Protein AF-X1PCE8-F1 (afdb_monomer_lite)

InterPro domains:
  IPR001478 PDZ domain [PS50106] (1-77)
  IPR001478 PDZ domain [SM00228] (10-77)
  IPR001478 PDZ domain [SM00228] (94-165)
  IPR004387 Peptidase M50, putative membrane-associated zinc metallopeptidase [PTHR42837] (2-83)
  IPR036034 PDZ superfamily [G3DSA:2.30.42.10] (18-103)
  IPR036034 PDZ superfamily [G3DSA:2.30.42.10] (108-171)
  IPR036034 PDZ superfamily [SSF50156] (18-96)
  IPR036034 PDZ superfamily [SSF50156] (112-163)
  IPR041489 PDZ domain 6 [PF17820] (20-74)

Organism: NCBI:txid412755

Secondary structure (DSSP, 8-state):
-HHHHHHHHHHS---PPBSB--EE-TTSHHHHTT--TT-EEEEETTB-SS-BHHHHHHHHHHPPTT-EEEEEEE-TTS-EEEEEEE-EE-TT-SSEE--EEPPPPSBPPP--HHHHHHHHHHHS--TTPEEEEETTEE-SSHHHHHHHHHT--SSEEEEEEEEE-TTSPEEEEEEEEE---PPP--S---SGGGPPPBTTB-PPEE-----TTSTTS--SS----TT-EE-EETTEES--HHHHHHHHHTT-

Sequence (252 aa):
SAVIIFMIVFLIGINLRPAVVGGVMPDSPAARADLKAGDEIIEVAGKSVNLDFSDIGIAAALSGRDEKIPLRVRHEDGSEEDLALVAEQLPGEPLKAFGIVPPTSLTIGRLSEEDANDLYSKTGLLAGDRIKSVDGREVQSHWELEEVIQNILVKEVVLSAERVGDSGEVESIESEIRLNLMHATSYYIESEFELSHIYSMIPRLQITVVSDRLASSVDDEISLQPDDVIVAIGDVENPTYSEMRDVTEKSE

Foldseek 3Di:
DVVVVVVVVVVVPDPFQFQFQQQFDPPFQCVVVVHGGRKHWQDKQ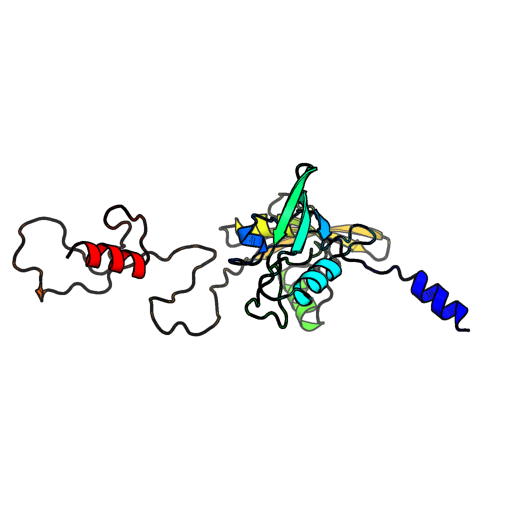RDRPPDGNVVQVVSQQPDDQQAWIWIWIAHPVRDIDIGTTHWDDDPPDPGTHRRGDTFDFQFAADDDPVVQVVCCVQWVDGGGWGWADKQPHGDDGVSSVVVVVLPDPDQKIWIWTWDQDPVRDTDIGITIDGDDQDFDPDDDPVDPLSGGDSSPDDDFDFAQDDDPPPVPPDDDDDDDDGGDTDQDDDPRGRDRPVRVVVSVVVVD

Radius of gyration: 25.5 Å; chains: 1; bounding box: 57×79×46 Å

pLDDT: mean 82.54, std 16.25, range [39.62, 98.25]

Structure (mmCIF, N/CA/C/O backbone):
data_AF-X1PCE8-F1
#
_entry.id   AF-X1PCE8-F1
#
loop_
_atom_site.group_PDB
_atom_site.id
_atom_site.type_symbol
_atom_site.label_atom_id
_atom_site.label_alt_id
_atom_site.label_comp_id
_atom_site.label_asym_id
_atom_site.label_entity_id
_atom_site.label_seq_id
_atom_site.pdbx_PDB_ins_code
_atom_site.Cartn_x
_atom_site.Cartn_y
_atom_site.Cartn_z
_atom_site.occupancy
_atom_site.B_iso_or_equiv
_atom_site.auth_seq_id
_atom_site.auth_comp_id
_atom_site.auth_asym_id
_atom_site.auth_atom_id
_atom_site.pdbx_PDB_model_num
ATOM 1 N N . SER A 1 1 ? 28.296 25.005 18.791 1.00 66.88 1 SER A N 1
ATOM 2 C CA . SER A 1 1 ? 27.214 25.982 19.031 1.00 66.88 1 SER A CA 1
ATOM 3 C C . SER A 1 1 ? 25.885 25.255 18.906 1.00 66.88 1 SER A C 1
ATOM 5 O O . SER A 1 1 ? 25.622 24.717 17.838 1.00 66.88 1 SER A O 1
ATOM 7 N N . ALA A 1 2 ? 25.084 25.179 19.975 1.00 67.31 2 ALA A N 1
ATOM 8 C CA . ALA A 1 2 ? 23.791 24.479 19.962 1.00 67.31 2 ALA A CA 1
ATOM 9 C C . ALA A 1 2 ? 22.804 25.075 18.936 1.00 67.31 2 ALA A C 1
ATOM 11 O O . ALA A 1 2 ? 22.002 24.351 18.365 1.00 67.31 2 ALA A O 1
ATOM 12 N N . VAL A 1 3 ? 22.943 26.369 18.625 1.00 70.69 3 VAL A N 1
ATOM 13 C CA . VAL A 1 3 ? 22.137 27.082 17.619 1.00 70.69 3 VAL A CA 1
ATOM 14 C C . VAL A 1 3 ? 22.397 26.572 16.197 1.00 70.69 3 VAL A C 1
ATOM 16 O O . VAL A 1 3 ? 21.465 26.446 15.414 1.00 70.69 3 VAL A O 1
ATOM 19 N N . ILE A 1 4 ? 23.646 26.219 15.868 1.00 74.25 4 ILE A N 1
ATOM 20 C CA . ILE A 1 4 ? 24.002 25.695 14.537 1.00 74.25 4 ILE A CA 1
ATOM 21 C C . ILE A 1 4 ? 23.455 24.273 14.360 1.00 74.25 4 ILE A C 1
ATOM 23 O O . ILE A 1 4 ? 22.903 23.960 13.313 1.00 74.25 4 ILE A O 1
ATOM 27 N N . ILE A 1 5 ? 23.547 23.435 15.400 1.00 74.00 5 ILE A N 1
ATOM 28 C CA . ILE A 1 5 ? 22.963 22.083 15.391 1.00 74.00 5 ILE A CA 1
ATOM 29 C C . ILE A 1 5 ? 21.436 22.171 15.264 1.00 74.00 5 ILE A C 1
ATOM 31 O O . ILE A 1 5 ? 20.854 21.477 14.441 1.00 74.00 5 ILE A O 1
ATOM 35 N N . PHE A 1 6 ? 20.795 23.076 16.009 1.00 72.62 6 PHE A N 1
ATOM 36 C CA . PHE A 1 6 ? 19.352 23.308 15.936 1.00 72.62 6 PHE A CA 1
ATOM 37 C C . PHE A 1 6 ? 18.898 23.796 14.549 1.00 72.62 6 PHE A C 1
ATOM 39 O O . PHE A 1 6 ? 17.916 23.287 14.019 1.00 72.62 6 PHE A O 1
ATOM 46 N N . MET A 1 7 ? 19.637 24.717 13.918 1.00 72.50 7 MET A N 1
ATOM 47 C CA . MET A 1 7 ? 19.350 25.167 12.548 1.00 72.50 7 MET A CA 1
ATOM 48 C C . MET A 1 7 ? 19.508 24.054 11.508 1.00 72.50 7 MET A C 1
ATOM 50 O O . MET A 1 7 ? 18.691 23.969 10.600 1.00 72.50 7 MET A O 1
ATOM 54 N N . ILE A 1 8 ? 20.528 23.198 11.634 1.00 65.81 8 ILE A N 1
ATOM 55 C CA . ILE A 1 8 ? 20.734 22.065 10.718 1.00 65.81 8 ILE A CA 1
ATOM 56 C C . ILE A 1 8 ? 19.599 21.046 10.866 1.00 65.81 8 ILE A C 1
ATOM 58 O O . ILE A 1 8 ? 19.065 20.592 9.862 1.00 65.81 8 ILE A O 1
ATOM 62 N N . VAL A 1 9 ? 19.180 20.739 12.097 1.00 61.56 9 VAL A N 1
ATOM 63 C CA . VAL A 1 9 ? 18.058 19.824 12.357 1.00 61.56 9 VAL A CA 1
ATOM 64 C C . VAL A 1 9 ? 16.739 20.374 11.807 1.00 61.56 9 VAL A C 1
ATOM 66 O O . VAL A 1 9 ? 15.975 19.608 11.245 1.00 61.56 9 VAL A O 1
ATOM 69 N N . PHE A 1 10 ? 16.487 21.684 11.893 1.00 59.56 10 PHE A N 1
ATOM 70 C CA . PHE A 1 10 ? 15.293 22.297 11.288 1.00 59.56 10 PHE A CA 1
ATOM 71 C C . PHE A 1 10 ? 15.362 22.420 9.757 1.00 59.56 10 PHE A C 1
ATOM 73 O O . PHE A 1 10 ? 14.318 22.464 9.111 1.00 59.56 10 PHE A O 1
ATOM 80 N N . LEU A 1 11 ? 16.563 22.469 9.165 1.00 55.12 11 LEU A N 1
ATOM 81 C CA . LEU A 1 11 ? 16.740 22.392 7.708 1.00 55.12 11 LEU A CA 1
ATOM 82 C C . LEU A 1 11 ? 16.473 20.981 7.170 1.00 55.12 11 LEU A C 1
ATOM 84 O O . LEU A 1 11 ? 16.031 20.826 6.033 1.00 55.12 11 LEU A O 1
ATOM 88 N N . ILE A 1 12 ? 16.742 19.959 7.984 1.00 59.84 12 ILE A N 1
ATOM 89 C CA . ILE A 1 12 ? 16.361 18.573 7.722 1.00 59.84 12 ILE A CA 1
ATOM 90 C C . ILE A 1 12 ? 14.876 18.467 8.077 1.00 59.84 12 ILE A C 1
ATOM 92 O O . ILE A 1 12 ? 14.517 18.072 9.182 1.00 59.84 12 ILE A O 1
ATOM 96 N N . GLY A 1 13 ? 14.008 18.916 7.168 1.00 50.16 13 GLY A N 1
ATOM 97 C CA . GLY A 1 13 ? 12.560 18.857 7.360 1.00 50.16 13 GLY A CA 1
ATOM 98 C C . GLY A 1 13 ? 12.124 17.495 7.908 1.00 50.16 13 GLY A C 1
ATOM 99 O O . GLY A 1 13 ? 12.611 16.449 7.474 1.00 50.16 13 GLY A O 1
ATOM 100 N N . ILE A 1 14 ? 11.226 17.505 8.892 1.00 53.78 14 ILE A N 1
ATOM 101 C CA . ILE A 1 14 ? 10.621 16.279 9.409 1.00 53.78 14 ILE A CA 1
ATOM 102 C C . ILE A 1 14 ? 9.835 15.616 8.276 1.00 53.78 14 ILE A C 1
ATOM 104 O O . ILE A 1 14 ? 8.900 16.196 7.729 1.00 53.78 14 ILE A O 1
ATOM 108 N N . ASN A 1 15 ? 10.255 14.410 7.892 1.00 55.19 15 ASN A N 1
ATOM 109 C CA . ASN A 1 15 ? 9.551 13.595 6.911 1.00 55.19 15 ASN A CA 1
ATOM 110 C C . ASN A 1 15 ? 8.312 13.006 7.598 1.00 55.19 15 ASN A C 1
ATOM 112 O O . ASN A 1 15 ? 8.362 11.929 8.192 1.00 55.19 15 ASN A O 1
ATOM 116 N N . LEU A 1 16 ? 7.233 13.785 7.620 1.00 65.56 16 LEU A N 1
ATOM 117 C CA . LEU A 1 16 ? 5.945 13.339 8.127 1.00 65.56 16 LEU A CA 1
ATOM 118 C C . LEU A 1 16 ? 5.284 12.516 7.029 1.00 65.56 16 LEU A C 1
ATOM 120 O O . LEU A 1 16 ? 5.015 13.025 5.940 1.00 65.56 16 LEU A O 1
ATOM 124 N N . ARG A 1 17 ? 5.050 11.231 7.308 1.00 79.94 17 ARG A N 1
ATOM 125 C CA . ARG A 1 17 ? 4.248 10.399 6.413 1.00 79.94 17 ARG A CA 1
ATOM 126 C C . ARG A 1 17 ? 2.825 10.953 6.418 1.00 79.94 17 ARG A C 1
ATOM 128 O O . ARG A 1 17 ? 2.269 11.103 7.509 1.00 79.94 17 ARG A O 1
ATOM 135 N N . PRO A 1 18 ? 2.247 11.267 5.249 1.00 84.88 18 PRO A N 1
ATOM 136 C CA . PRO A 1 18 ? 0.889 11.778 5.200 1.00 84.88 18 PRO A CA 1
ATOM 137 C C . PRO A 1 18 ? -0.058 10.742 5.808 1.00 84.88 18 PRO A C 1
ATOM 139 O O . PRO A 1 18 ? 0.196 9.538 5.716 1.00 84.88 18 PRO A O 1
ATOM 142 N N . ALA A 1 19 ? -1.130 11.207 6.443 1.00 93.38 19 ALA A N 1
ATOM 143 C CA . ALA A 1 19 ? -2.162 10.358 7.031 1.00 93.38 19 ALA A CA 1
ATOM 144 C C . ALA A 1 19 ? -3.067 9.751 5.941 1.00 93.38 19 ALA A C 1
ATOM 146 O O . ALA A 1 19 ? -4.280 9.875 5.984 1.00 93.38 19 ALA A O 1
ATOM 147 N N . VAL A 1 20 ? -2.461 9.122 4.937 1.00 94.31 20 VAL A N 1
ATOM 148 C CA . VAL A 1 20 ? -3.136 8.462 3.817 1.00 94.31 20 VAL A CA 1
ATOM 149 C C . VAL A 1 20 ? -3.070 6.957 4.033 1.00 94.31 20 VAL A C 1
ATOM 151 O O . VAL A 1 20 ? -2.054 6.433 4.491 1.00 94.31 20 VAL A O 1
ATOM 154 N N . VAL A 1 21 ? -4.146 6.254 3.713 1.00 94.81 21 VAL A N 1
ATOM 155 C CA . VAL A 1 21 ? -4.206 4.796 3.728 1.00 94.81 21 VAL A CA 1
ATOM 156 C C . VAL A 1 21 ? -3.373 4.274 2.557 1.00 94.81 21 VAL A C 1
ATOM 158 O O . VAL A 1 21 ? -3.720 4.466 1.397 1.00 94.81 21 VAL A O 1
ATOM 161 N N . GLY A 1 22 ? -2.248 3.623 2.850 1.00 90.19 22 GLY A N 1
ATOM 162 C CA . GLY A 1 22 ? -1.423 2.956 1.837 1.00 90.19 22 GLY A CA 1
ATOM 163 C C . GLY A 1 22 ? -1.929 1.567 1.462 1.00 90.19 22 GLY A C 1
ATOM 164 O O . GLY A 1 22 ? -1.661 1.087 0.369 1.00 90.19 22 GLY A O 1
ATOM 165 N N . GLY A 1 23 ? -2.659 0.935 2.377 1.00 90.25 23 GLY A N 1
ATOM 166 C CA . GLY A 1 23 ? -3.255 -0.383 2.221 1.00 90.25 23 GLY A CA 1
ATOM 167 C C . GLY A 1 23 ? -4.075 -0.746 3.453 1.00 90.25 23 GLY A C 1
ATOM 168 O O . GLY A 1 23 ? -3.982 -0.085 4.494 1.00 90.25 23 GLY A O 1
ATOM 169 N N . VAL A 1 24 ? -4.876 -1.801 3.342 1.00 90.75 24 VAL A N 1
ATOM 170 C CA . VAL A 1 24 ? -5.754 -2.269 4.418 1.00 90.75 24 VAL A CA 1
ATOM 171 C C . VAL A 1 24 ? -5.549 -3.762 4.629 1.00 90.75 24 VAL A C 1
ATOM 173 O O . VAL A 1 24 ? -5.633 -4.553 3.694 1.00 90.75 24 VAL A O 1
ATOM 176 N N . MET A 1 25 ? -5.257 -4.151 5.871 1.00 85.62 25 MET A N 1
ATOM 177 C CA . MET A 1 25 ? -5.089 -5.554 6.238 1.00 85.62 25 MET A CA 1
ATOM 178 C C . MET A 1 25 ? -6.433 -6.295 6.134 1.00 85.62 25 MET A C 1
ATOM 180 O O . MET A 1 25 ? -7.435 -5.778 6.642 1.00 85.62 25 MET A O 1
ATOM 184 N N . PRO A 1 26 ? -6.473 -7.506 5.548 1.00 82.19 26 PRO A N 1
ATOM 185 C CA . PRO A 1 26 ? -7.668 -8.347 5.556 1.00 82.19 26 PRO A CA 1
ATOM 186 C C . PRO A 1 26 ? -8.185 -8.599 6.978 1.00 82.19 26 PRO A C 1
ATOM 188 O O . PRO A 1 26 ? -7.403 -8.638 7.929 1.00 82.19 26 PRO A O 1
ATOM 191 N N . ASP A 1 27 ? -9.504 -8.740 7.124 1.00 84.56 27 ASP A N 1
ATOM 192 C CA . ASP A 1 27 ? -10.196 -9.002 8.398 1.00 84.56 27 ASP A CA 1
ATOM 193 C C . ASP A 1 27 ? -9.889 -8.014 9.541 1.00 84.56 27 ASP A C 1
ATOM 195 O O . ASP A 1 27 ? -10.129 -8.292 10.720 1.00 84.56 27 ASP A O 1
ATOM 199 N N . SER A 1 28 ? -9.408 -6.815 9.212 1.00 91.88 28 SER A N 1
ATOM 200 C CA . SER A 1 28 ? -9.101 -5.765 10.183 1.00 91.88 28 SER A CA 1
ATOM 201 C C . SER A 1 28 ? -10.286 -4.824 10.457 1.00 91.88 28 SER A C 1
ATOM 203 O O . SER A 1 28 ? -11.257 -4.796 9.690 1.00 91.88 28 SER A O 1
ATOM 205 N N . PRO A 1 29 ? -10.226 -4.003 11.527 1.00 97.31 29 PRO A N 1
ATOM 206 C CA . PRO A 1 29 ? -11.207 -2.943 11.761 1.00 97.31 29 PRO A CA 1
ATOM 207 C C . PRO A 1 29 ? -11.387 -1.993 10.571 1.00 97.31 29 PRO A C 1
ATOM 209 O O . PRO A 1 29 ? -12.517 -1.628 10.260 1.00 97.31 29 PRO A O 1
ATOM 212 N N . ALA A 1 30 ? -10.298 -1.624 9.892 1.00 96.69 30 ALA A N 1
ATOM 213 C CA . ALA A 1 30 ? -10.331 -0.781 8.701 1.00 96.69 30 ALA A CA 1
ATOM 214 C C . ALA A 1 30 ? -11.021 -1.473 7.518 1.00 96.69 30 ALA A C 1
ATOM 216 O O . ALA A 1 30 ? -11.851 -0.849 6.863 1.00 96.69 30 ALA A O 1
ATOM 217 N N . ALA A 1 31 ? -10.763 -2.769 7.300 1.00 91.75 31 ALA A N 1
ATOM 218 C CA . ALA A 1 31 ? -11.434 -3.544 6.253 1.00 91.75 31 ALA A CA 1
ATOM 219 C C . ALA A 1 31 ? -12.950 -3.626 6.484 1.00 91.75 31 ALA A C 1
ATOM 221 O O . ALA A 1 31 ? -13.739 -3.435 5.564 1.00 91.75 31 ALA A O 1
ATOM 222 N N . ARG A 1 32 ? -13.379 -3.855 7.734 1.00 94.62 32 ARG A N 1
ATOM 223 C CA . ARG A 1 32 ? -14.809 -3.879 8.095 1.00 94.62 32 ARG A CA 1
ATOM 224 C C . ARG A 1 32 ? -15.501 -2.525 7.946 1.00 94.62 32 ARG A C 1
ATOM 226 O O . ARG A 1 32 ? -16.726 -2.491 7.866 1.00 94.62 32 ARG A O 1
ATOM 233 N N . ALA A 1 33 ? -14.735 -1.440 7.947 1.00 95.38 33 ALA A N 1
ATOM 234 C CA . ALA A 1 33 ? -15.220 -0.085 7.727 1.00 95.38 33 ALA A CA 1
ATOM 235 C C . ALA A 1 33 ? -15.126 0.362 6.257 1.00 95.38 33 ALA A C 1
ATOM 237 O O . ALA A 1 33 ? -15.332 1.537 5.990 1.00 95.38 33 ALA A O 1
ATOM 238 N N . ASP A 1 34 ? -14.813 -0.554 5.332 1.00 94.81 34 ASP A N 1
ATOM 239 C CA . ASP A 1 34 ? -14.646 -0.297 3.891 1.00 94.81 34 ASP A CA 1
ATOM 240 C C . ASP A 1 34 ? -13.623 0.805 3.554 1.00 94.81 34 ASP A C 1
ATOM 242 O O . ASP A 1 34 ? -13.710 1.441 2.503 1.00 94.81 34 ASP A O 1
ATOM 246 N N . LEU A 1 35 ? -12.623 1.008 4.424 1.00 95.25 35 LEU A N 1
ATOM 247 C CA . LEU A 1 35 ? -11.486 1.869 4.101 1.00 95.25 35 LEU A CA 1
ATOM 248 C C . LEU A 1 35 ? -10.695 1.278 2.939 1.00 95.25 35 LEU A C 1
ATOM 250 O O . LEU A 1 35 ? -10.481 0.063 2.862 1.00 95.25 35 LEU A O 1
ATOM 254 N N . LYS A 1 36 ? -10.216 2.151 2.058 1.00 93.12 36 LYS A N 1
ATOM 255 C CA . LYS A 1 36 ? -9.475 1.784 0.850 1.00 93.12 36 LYS A CA 1
ATOM 256 C C . LYS A 1 36 ? -8.158 2.529 0.787 1.00 93.12 36 LYS A C 1
ATOM 258 O O . LYS A 1 36 ? -7.978 3.589 1.382 1.00 93.12 36 LYS A O 1
ATOM 263 N N . ALA A 1 37 ? -7.203 1.943 0.073 1.00 91.88 37 ALA A N 1
ATOM 264 C CA . ALA A 1 37 ? -5.975 2.654 -0.228 1.00 91.88 37 ALA A CA 1
ATOM 265 C C . ALA A 1 37 ? -6.292 3.931 -1.025 1.00 91.88 37 ALA A C 1
ATOM 267 O O . ALA A 1 37 ? -7.196 3.924 -1.855 1.00 91.88 37 ALA A O 1
ATOM 268 N N . GLY A 1 38 ? -5.580 5.015 -0.723 1.00 91.56 38 GLY A N 1
ATOM 269 C CA . GLY A 1 38 ? -5.861 6.351 -1.253 1.00 91.56 38 GLY A CA 1
ATOM 270 C C . GLY A 1 38 ? -6.725 7.226 -0.344 1.00 91.56 38 GLY A C 1
ATOM 271 O O . GLY A 1 38 ? -6.626 8.450 -0.430 1.00 91.56 38 GLY A O 1
ATOM 272 N N . ASP A 1 39 ? -7.483 6.641 0.589 1.00 95.50 39 ASP A N 1
ATOM 273 C CA . ASP A 1 39 ? -8.257 7.406 1.570 1.00 95.50 39 ASP A CA 1
ATOM 274 C C . ASP A 1 39 ? -7.339 8.271 2.453 1.00 95.50 39 ASP A C 1
ATOM 276 O O . ASP A 1 39 ? -6.350 7.799 3.019 1.00 95.50 39 ASP A O 1
ATOM 280 N N . GLU A 1 40 ? -7.672 9.548 2.619 1.00 96.06 40 GLU A N 1
ATOM 281 C CA . GLU A 1 40 ? -6.958 10.483 3.486 1.00 96.06 40 GLU A CA 1
ATOM 282 C C . GLU A 1 40 ? -7.677 10.601 4.833 1.00 96.06 40 GLU A C 1
ATOM 284 O O . GLU A 1 40 ? -8.807 11.071 4.926 1.00 96.06 40 GLU A O 1
ATOM 289 N N . ILE A 1 41 ? -7.011 10.221 5.917 1.00 97.50 41 ILE A N 1
ATOM 290 C CA . ILE A 1 41 ? -7.507 10.431 7.276 1.00 97.50 41 ILE A CA 1
ATOM 291 C C . ILE A 1 41 ? -7.200 11.875 7.650 1.00 97.50 41 ILE A C 1
ATOM 293 O O . ILE A 1 41 ? -6.048 12.250 7.855 1.00 97.50 41 ILE A O 1
ATOM 297 N N . ILE A 1 42 ? -8.249 12.686 7.741 1.00 97.06 42 ILE A N 1
ATOM 298 C CA . ILE A 1 42 ? -8.165 14.123 8.026 1.00 97.06 42 ILE A CA 1
ATOM 299 C C . ILE A 1 42 ? -8.431 14.447 9.503 1.00 97.06 42 ILE A C 1
ATOM 301 O O . ILE A 1 42 ? -8.136 15.552 9.962 1.00 97.06 42 ILE A O 1
ATOM 305 N N . GLU A 1 43 ? -8.951 13.486 10.270 1.00 97.69 43 GLU A N 1
ATOM 306 C CA . GLU A 1 43 ? -9.088 13.569 11.725 1.00 97.69 43 GLU A CA 1
ATOM 307 C C . GLU A 1 43 ? -8.999 12.173 12.365 1.00 97.69 43 GLU A C 1
ATOM 309 O O . GLU A 1 43 ? -9.599 11.226 11.861 1.00 97.69 43 GLU A O 1
ATOM 314 N N . VAL A 1 44 ? -8.306 12.041 13.502 1.00 97.69 44 VAL A N 1
ATOM 315 C CA . VAL A 1 44 ? -8.330 10.830 14.347 1.00 97.69 44 VAL A CA 1
ATOM 316 C C . VAL A 1 44 ? -8.357 11.208 15.824 1.00 97.69 44 VAL A C 1
ATOM 318 O O . VAL A 1 44 ? -7.557 12.028 16.275 1.00 97.69 44 VAL A O 1
ATOM 321 N N . ALA A 1 45 ? -9.281 10.630 16.595 1.00 95.12 45 ALA A N 1
ATOM 322 C CA . ALA A 1 45 ? -9.419 10.885 18.035 1.00 95.12 45 ALA A CA 1
ATOM 323 C C . ALA A 1 45 ? -9.474 12.392 18.399 1.00 95.12 45 ALA A C 1
ATOM 325 O O . ALA A 1 45 ? -8.928 12.819 19.417 1.00 95.12 45 ALA A O 1
ATOM 326 N N . GLY A 1 46 ? -10.103 13.215 17.548 1.00 93.50 46 GLY A N 1
ATOM 327 C CA . GLY A 1 46 ? -10.193 14.671 17.722 1.00 93.50 46 GLY A CA 1
ATOM 328 C C . GLY A 1 46 ? -8.945 15.463 17.305 1.00 93.50 46 GLY A C 1
ATOM 329 O O . GLY A 1 46 ? -8.924 16.688 17.445 1.00 93.50 46 GLY A O 1
ATOM 330 N N . LYS A 1 47 ? -7.894 14.804 16.800 1.00 95.06 47 LYS A N 1
ATOM 331 C CA . LYS A 1 47 ? -6.709 15.451 16.223 1.00 95.06 47 LYS A CA 1
ATOM 332 C C . LYS A 1 47 ? -6.877 15.597 14.709 1.00 95.06 47 LYS A C 1
ATOM 334 O O . LYS A 1 47 ? -6.911 14.599 14.001 1.00 95.06 47 LYS A O 1
ATOM 339 N N . SER A 1 48 ? -6.903 16.837 14.222 1.00 93.50 48 SER A N 1
ATOM 340 C CA . SER A 1 48 ? -6.950 17.183 12.786 1.00 93.50 48 SER A CA 1
ATOM 341 C C . SER A 1 48 ? -5.802 18.091 12.324 1.00 93.50 48 SER A C 1
ATOM 343 O O . SER A 1 48 ? -5.572 18.269 11.133 1.00 93.50 48 SER A O 1
ATOM 345 N N . VAL A 1 49 ? -5.050 18.683 13.258 1.00 89.81 49 VAL A N 1
ATOM 346 C CA . VAL A 1 49 ? -3.952 19.614 12.953 1.00 89.81 49 VAL A CA 1
ATOM 347 C C . VAL A 1 49 ? -2.609 18.913 13.110 1.00 89.81 49 VAL A C 1
ATOM 349 O O . VAL A 1 49 ? -2.357 18.296 14.147 1.00 89.81 49 VAL A O 1
ATOM 352 N N . ASN A 1 50 ? -1.728 19.071 12.113 1.00 87.62 50 ASN A N 1
ATOM 353 C CA . ASN A 1 50 ? -0.439 18.369 12.031 1.00 87.62 50 ASN A CA 1
ATOM 354 C C . ASN A 1 50 ? -0.619 16.859 12.231 1.00 87.62 50 ASN A C 1
ATOM 356 O O . ASN A 1 50 ? 0.075 16.243 13.043 1.00 87.62 50 ASN A O 1
ATOM 360 N N . LEU A 1 51 ? -1.639 16.323 11.566 1.00 90.81 51 LEU A N 1
ATOM 361 C CA . LEU A 1 51 ? -1.955 14.912 11.568 1.00 90.81 51 LEU A CA 1
ATOM 362 C C . LEU A 1 51 ? -1.012 14.199 10.600 1.00 90.81 51 LEU A C 1
ATOM 364 O O . LEU A 1 51 ? -0.922 14.565 9.428 1.00 90.81 51 LEU A O 1
ATOM 368 N N . ASP A 1 52 ? -0.297 13.205 11.104 1.00 92.62 52 ASP A N 1
ATOM 369 C CA . ASP A 1 52 ? 0.561 12.332 10.314 1.00 92.62 52 ASP A CA 1
ATOM 370 C C . ASP A 1 52 ? 0.186 10.866 10.545 1.00 92.62 52 ASP A C 1
ATOM 372 O O . ASP A 1 52 ? -0.595 10.530 11.439 1.00 92.62 52 ASP A O 1
ATOM 376 N N . PHE A 1 53 ? 0.731 9.969 9.727 1.00 93.56 53 PHE A N 1
ATOM 377 C CA . PHE A 1 53 ? 0.374 8.554 9.794 1.00 93.56 53 PHE A CA 1
ATOM 378 C C . PHE A 1 53 ? 0.588 7.929 11.187 1.00 93.56 53 PHE A C 1
ATOM 380 O O . PHE A 1 53 ? -0.144 7.031 11.604 1.00 93.56 53 PHE A O 1
ATOM 387 N N . SER A 1 54 ? 1.587 8.397 11.936 1.00 93.19 54 SER A N 1
ATOM 388 C CA . SER A 1 54 ? 1.931 7.855 13.255 1.00 93.19 54 SER A CA 1
ATOM 389 C C . SER A 1 54 ? 0.816 8.090 14.271 1.00 93.19 54 SER A C 1
ATOM 391 O O . SER A 1 54 ? 0.626 7.266 15.164 1.00 93.19 54 SER A O 1
ATOM 393 N N . ASP A 1 55 ? 0.056 9.176 14.126 1.00 95.44 55 ASP A N 1
ATOM 394 C CA . ASP A 1 55 ? -1.067 9.489 15.011 1.00 95.44 55 ASP A CA 1
ATOM 395 C C . ASP A 1 55 ? -2.169 8.435 14.946 1.00 95.44 55 ASP A C 1
ATOM 397 O O . ASP A 1 55 ? -2.774 8.122 15.969 1.00 95.44 55 ASP A O 1
ATOM 401 N N . ILE A 1 56 ? -2.389 7.843 13.769 1.00 96.56 56 ILE A N 1
ATOM 402 C CA . ILE A 1 56 ? -3.366 6.767 13.567 1.00 96.56 56 ILE A CA 1
ATOM 403 C C . ILE A 1 56 ? -2.967 5.551 14.411 1.00 96.56 56 ILE A C 1
ATOM 405 O O . ILE A 1 56 ? -3.778 5.010 15.165 1.00 96.56 56 ILE A O 1
ATOM 409 N N . GLY A 1 57 ? -1.692 5.154 14.329 1.00 94.50 57 GLY A N 1
ATOM 410 C CA . GLY A 1 57 ? -1.146 4.042 15.106 1.00 94.50 57 GLY A CA 1
ATOM 411 C C . GLY A 1 57 ? -1.149 4.314 16.612 1.00 94.50 57 GLY A C 1
ATOM 412 O O . GLY A 1 57 ? -1.503 3.437 17.397 1.00 94.50 57 GLY A O 1
ATOM 413 N N . ILE A 1 58 ? -0.820 5.541 17.031 1.00 95.25 58 ILE A N 1
ATOM 414 C CA . ILE A 1 58 ? -0.856 5.951 18.443 1.00 95.25 58 ILE A CA 1
ATOM 415 C C . ILE A 1 58 ? -2.291 5.925 18.982 1.00 95.25 58 ILE A C 1
ATOM 417 O O . ILE A 1 58 ? -2.519 5.395 20.070 1.00 95.25 58 ILE A O 1
ATOM 421 N N . ALA A 1 59 ? -3.260 6.456 18.231 1.00 96.88 59 ALA A N 1
ATOM 422 C CA . ALA A 1 59 ? -4.668 6.447 18.619 1.00 96.88 59 ALA A CA 1
ATOM 423 C C . ALA A 1 59 ? -5.199 5.016 18.790 1.00 96.88 59 ALA A C 1
ATOM 425 O O . ALA A 1 59 ? -5.886 4.726 19.769 1.00 96.88 59 ALA A O 1
ATOM 426 N N . ALA A 1 60 ? -4.822 4.103 17.890 1.00 96.81 60 ALA A N 1
ATOM 427 C CA . ALA A 1 60 ? -5.167 2.690 18.008 1.00 96.81 60 ALA A CA 1
ATOM 428 C C . ALA A 1 60 ? -4.529 2.044 19.250 1.00 96.81 60 ALA A C 1
ATOM 430 O O . ALA A 1 60 ? -5.220 1.414 20.054 1.00 96.81 60 ALA A O 1
ATOM 431 N N . ALA A 1 61 ? -3.223 2.239 19.444 1.00 96.19 61 ALA A N 1
ATOM 432 C CA . ALA A 1 61 ? -2.460 1.610 20.519 1.00 96.19 61 ALA A CA 1
ATOM 433 C C . ALA A 1 61 ? -2.885 2.072 21.923 1.00 96.19 61 ALA A C 1
ATOM 435 O O . ALA A 1 61 ? -2.856 1.279 22.865 1.00 96.19 61 ALA A O 1
ATOM 436 N N . LEU A 1 62 ? -3.272 3.343 22.068 1.00 96.12 62 LEU A N 1
ATOM 437 C CA . LEU A 1 62 ? -3.700 3.928 23.343 1.00 96.12 62 LEU A CA 1
ATOM 438 C C . LEU A 1 62 ? -5.190 3.715 23.649 1.00 96.12 62 LEU A C 1
ATOM 440 O O . LEU A 1 62 ? -5.631 4.068 24.743 1.00 96.12 62 LEU A O 1
ATOM 444 N N . SER A 1 63 ? -5.950 3.130 22.722 1.00 96.56 63 SER A N 1
ATOM 445 C CA . SER A 1 63 ? -7.382 2.898 22.900 1.00 96.56 63 SER A CA 1
ATOM 446 C C . SER A 1 63 ? -7.696 1.882 24.008 1.00 96.56 63 SER A C 1
ATOM 448 O O . SER A 1 63 ? -7.057 0.828 24.181 1.00 96.56 63 SER A O 1
ATOM 450 N N . GLY A 1 64 ? -8.756 2.183 24.750 1.00 94.69 64 GLY A N 1
ATOM 451 C CA . GLY A 1 64 ? -9.386 1.306 25.717 1.00 94.69 64 GLY A CA 1
ATOM 452 C C . GLY A 1 64 ? -9.914 0.015 25.092 1.00 94.69 64 GLY A C 1
ATOM 453 O O . GLY A 1 64 ? -9.888 -0.219 23.883 1.00 94.69 64 GLY A O 1
ATOM 454 N N . ARG A 1 65 ? -10.364 -0.905 25.945 1.00 91.94 65 ARG A N 1
ATOM 455 C CA . ARG A 1 65 ? -11.042 -2.115 25.471 1.00 91.94 65 ARG A CA 1
ATOM 456 C C . ARG A 1 65 ? -12.382 -1.716 24.851 1.00 91.94 65 ARG A C 1
ATOM 458 O O . ARG A 1 65 ? -13.153 -1.025 25.509 1.00 91.94 65 ARG A O 1
ATOM 465 N N . ASP A 1 66 ? -12.625 -2.160 23.621 1.00 93.81 66 ASP A N 1
ATOM 466 C CA . ASP A 1 66 ? -13.855 -1.896 22.865 1.00 93.81 66 ASP A CA 1
ATOM 467 C C . ASP A 1 66 ? -14.153 -0.393 22.661 1.00 93.81 66 ASP A C 1
ATOM 469 O O . ASP A 1 66 ? -15.285 -0.001 22.372 1.00 93.81 66 ASP A O 1
ATOM 473 N N . GLU A 1 67 ? -13.137 0.467 22.820 1.00 97.38 67 GLU A N 1
ATOM 474 C CA . GLU A 1 67 ? -13.274 1.907 22.624 1.00 97.38 67 GLU A CA 1
ATOM 475 C C . GLU A 1 67 ? -13.398 2.218 21.132 1.00 97.38 67 GLU A C 1
ATOM 477 O O . GLU A 1 67 ? -12.559 1.820 20.324 1.00 97.38 67 GLU A O 1
ATOM 482 N N . LYS A 1 68 ? -14.457 2.952 20.781 1.00 97.38 68 LYS A N 1
ATOM 483 C CA . LYS A 1 68 ? -14.675 3.467 19.432 1.00 97.38 68 LYS A CA 1
ATOM 484 C C . LYS A 1 68 ? -13.898 4.763 19.254 1.00 97.38 68 LYS A C 1
ATOM 486 O O . LYS A 1 68 ? -14.264 5.785 19.832 1.00 97.38 68 LYS A O 1
ATOM 491 N N . ILE A 1 69 ? -12.864 4.719 18.430 1.00 98.19 69 ILE A N 1
ATOM 492 C CA . ILE A 1 69 ? -12.058 5.876 18.072 1.00 98.19 69 ILE A CA 1
ATOM 493 C C . ILE A 1 69 ? -12.686 6.546 16.845 1.00 98.19 69 ILE A C 1
ATOM 495 O O . ILE A 1 69 ? -12.814 5.886 15.812 1.00 98.19 69 ILE A O 1
ATOM 499 N N . PRO A 1 70 ? -13.108 7.821 16.940 1.00 97.88 70 PRO A N 1
ATOM 500 C CA . PRO A 1 70 ? -13.664 8.542 15.804 1.00 97.88 70 PRO A CA 1
ATOM 501 C C . PRO A 1 70 ? -12.559 8.908 14.810 1.00 97.88 70 PRO A C 1
ATOM 503 O O . PRO A 1 70 ? -11.485 9.374 15.209 1.00 97.88 70 PRO A O 1
ATOM 506 N N . LEU A 1 71 ? -12.840 8.705 13.528 1.00 98.06 71 LEU A N 1
ATOM 507 C CA . LEU A 1 71 ? -12.028 9.132 12.396 1.00 98.06 71 LEU A CA 1
ATOM 508 C C . LEU A 1 71 ? -12.900 9.967 11.455 1.00 98.06 71 LEU A C 1
ATOM 510 O O . LEU A 1 71 ? -14.076 9.658 11.281 1.00 98.06 71 LEU A O 1
ATOM 514 N N . ARG A 1 72 ? -12.312 10.975 10.811 1.00 98.06 72 ARG A N 1
ATOM 515 C CA . ARG A 1 72 ? -12.881 11.582 9.604 1.00 98.06 72 ARG A CA 1
ATOM 516 C C . ARG A 1 72 ? -11.953 11.298 8.441 1.00 98.06 72 ARG A C 1
ATOM 518 O O . ARG A 1 72 ? -10.745 11.527 8.547 1.00 98.06 72 ARG A O 1
ATOM 525 N N . VAL A 1 73 ? -12.522 10.801 7.358 1.00 97.94 73 VAL A N 1
ATOM 526 C CA . VAL A 1 73 ? -11.797 10.335 6.180 1.00 97.94 73 VAL A CA 1
ATOM 527 C C . VAL A 1 73 ? -12.292 11.090 4.960 1.00 97.94 73 VAL A C 1
ATOM 529 O O . VAL A 1 73 ? -13.467 11.432 4.883 1.00 97.94 73 VAL A O 1
ATOM 532 N N . ARG A 1 74 ? -11.387 11.383 4.033 1.00 97.19 74 ARG A N 1
ATOM 533 C CA . ARG A 1 74 ? -11.674 11.907 2.705 1.00 97.19 74 ARG A CA 1
ATOM 534 C C . ARG A 1 74 ? -11.294 10.850 1.679 1.00 97.19 74 ARG A C 1
ATOM 536 O O . ARG A 1 74 ? -10.131 10.464 1.607 1.00 97.19 74 ARG A O 1
ATOM 543 N N . HIS A 1 75 ? -12.261 10.415 0.891 1.00 95.50 75 HIS A N 1
ATOM 544 C CA . HIS A 1 75 ? -12.050 9.450 -0.179 1.00 95.50 75 HIS A CA 1
ATOM 545 C C . HIS A 1 75 ? -11.415 10.108 -1.408 1.00 95.50 75 HIS A C 1
ATOM 547 O O . HIS A 1 75 ? -11.412 11.336 -1.547 1.00 95.50 75 HIS A O 1
ATOM 553 N N . GLU A 1 76 ? -10.913 9.296 -2.339 1.00 87.56 76 GLU A N 1
ATOM 554 C CA . GLU A 1 76 ? -10.303 9.793 -3.582 1.00 87.56 76 GLU A CA 1
ATOM 555 C C . GLU A 1 76 ? -11.268 10.629 -4.446 1.00 87.56 76 GLU A C 1
ATOM 557 O O . GLU A 1 76 ? -10.838 11.538 -5.156 1.00 87.56 76 GLU A O 1
ATOM 562 N N . ASP A 1 77 ? -12.580 10.380 -4.360 1.00 91.31 77 ASP A N 1
ATOM 563 C CA . ASP A 1 77 ? -13.606 11.176 -5.051 1.00 91.31 77 ASP A CA 1
ATOM 564 C C . ASP A 1 77 ? -13.886 12.541 -4.381 1.00 91.31 77 ASP A C 1
ATOM 566 O O . ASP A 1 77 ? -14.678 13.344 -4.886 1.00 91.31 77 ASP A O 1
ATOM 570 N N . GLY A 1 78 ? -13.214 12.820 -3.260 1.00 93.12 78 GLY A N 1
ATOM 571 C CA . GLY A 1 78 ? -13.333 14.036 -2.466 1.00 93.12 78 GLY A CA 1
ATOM 572 C C . GLY A 1 78 ? -14.496 14.036 -1.475 1.00 93.12 78 GLY A C 1
ATOM 573 O O . GLY A 1 78 ? -14.671 15.033 -0.770 1.00 93.12 78 GLY A O 1
ATOM 574 N N . SER A 1 79 ? -15.294 12.967 -1.406 1.00 96.44 79 SER A N 1
ATOM 575 C CA . SER A 1 79 ? -16.312 12.816 -0.366 1.00 96.44 79 SER A CA 1
ATOM 576 C C . SER A 1 79 ? -15.662 12.618 1.004 1.00 96.44 79 SER A C 1
ATOM 578 O O . SER A 1 79 ? -14.565 12.074 1.112 1.00 96.44 79 SER A O 1
ATOM 580 N N . GLU A 1 80 ? -16.319 13.112 2.055 1.00 97.56 80 GLU A N 1
ATOM 581 C CA . GLU A 1 80 ? -15.850 12.963 3.434 1.00 97.56 80 GLU A CA 1
ATOM 582 C C . GLU A 1 80 ? -16.837 12.116 4.242 1.00 97.56 80 GLU A C 1
ATOM 584 O O . GLU A 1 80 ? -18.053 12.319 4.157 1.00 97.56 80 GLU A O 1
ATOM 589 N N . GLU A 1 81 ? -16.308 11.200 5.048 1.00 97.25 81 GLU A N 1
ATOM 590 C CA . GLU A 1 81 ? -17.070 10.285 5.894 1.00 97.25 81 GLU A CA 1
ATOM 591 C C . GLU A 1 81 ? -16.553 10.306 7.340 1.00 97.25 81 GLU A C 1
ATOM 593 O O . GLU A 1 81 ? -15.347 10.329 7.599 1.00 97.25 81 GLU A O 1
ATOM 598 N N . ASP A 1 82 ? -17.485 10.289 8.298 1.00 97.81 82 ASP A N 1
ATOM 599 C CA . ASP A 1 82 ? -17.187 10.087 9.716 1.00 97.81 82 ASP A CA 1
ATOM 600 C C . ASP A 1 82 ? -17.324 8.598 10.065 1.00 97.81 82 ASP A C 1
ATOM 602 O O . ASP A 1 82 ? -18.410 8.020 9.989 1.00 97.81 82 ASP A O 1
ATOM 606 N N . LEU A 1 83 ? -16.228 7.994 10.517 1.00 97.00 83 LEU A N 1
ATOM 607 C CA . LEU A 1 83 ? -16.127 6.587 10.889 1.00 97.00 83 LEU A CA 1
ATOM 608 C C . LEU A 1 83 ? -15.790 6.439 12.374 1.00 97.00 83 LEU A C 1
ATOM 610 O O . LEU A 1 83 ? -15.282 7.349 13.030 1.00 97.00 83 LEU A O 1
ATOM 614 N N . ALA A 1 84 ? -16.051 5.257 12.926 1.00 97.62 84 ALA A N 1
ATOM 615 C CA . ALA A 1 84 ? -15.651 4.924 14.285 1.00 97.62 84 ALA A CA 1
ATOM 616 C C . ALA A 1 84 ? -15.093 3.503 14.337 1.00 97.62 84 ALA A C 1
ATOM 618 O O . ALA A 1 84 ? -15.839 2.533 14.188 1.00 97.62 84 ALA A O 1
ATOM 619 N N . LEU A 1 85 ? -13.787 3.385 14.572 1.00 97.94 85 LEU A N 1
ATOM 620 C CA . LEU A 1 85 ? -13.079 2.108 14.567 1.00 97.94 85 LEU A CA 1
ATOM 621 C C . LEU A 1 85 ? -12.782 1.638 15.987 1.00 97.94 85 LEU A C 1
ATOM 623 O O . LEU A 1 85 ? -12.456 2.434 16.865 1.00 97.94 85 LEU A O 1
ATOM 627 N N . VAL A 1 86 ? -12.854 0.328 16.204 1.00 98.25 86 VAL A N 1
ATOM 628 C CA . VAL A 1 86 ? -12.399 -0.312 17.442 1.00 98.25 86 VAL A CA 1
ATOM 629 C C . VAL A 1 86 ? -11.080 -1.005 17.138 1.00 98.25 86 VAL A C 1
ATOM 631 O O . VAL A 1 86 ? -11.033 -1.858 16.259 1.00 98.25 86 VAL A O 1
ATOM 634 N N . ALA A 1 87 ? -10.003 -0.620 17.824 1.00 97.38 87 ALA A N 1
ATOM 635 C CA . ALA A 1 87 ? -8.692 -1.213 17.583 1.00 97.38 87 ALA A CA 1
ATOM 636 C C . ALA A 1 87 ? -8.609 -2.635 18.154 1.00 97.38 87 ALA A C 1
ATOM 638 O O . ALA A 1 87 ? -9.085 -2.912 19.260 1.00 97.38 87 ALA A O 1
ATOM 639 N N . GLU A 1 88 ? -7.931 -3.519 17.429 1.00 96.56 88 GLU A N 1
ATOM 640 C CA . GLU A 1 88 ? -7.810 -4.940 17.759 1.00 96.56 88 GLU A CA 1
ATOM 641 C C . GLU A 1 88 ? -6.347 -5.378 17.778 1.00 96.56 88 GLU A C 1
ATOM 643 O O . GLU A 1 88 ? -5.484 -4.744 17.171 1.00 96.56 88 GLU A O 1
ATOM 648 N N . GLN A 1 89 ? -6.056 -6.464 18.496 1.00 94.62 89 GLN A N 1
ATOM 649 C CA . GLN A 1 89 ? -4.737 -7.091 18.453 1.00 94.62 89 GLN A CA 1
ATOM 650 C C . GLN A 1 89 ? -4.630 -7.921 17.170 1.00 94.62 89 GLN A C 1
ATOM 652 O O . GLN A 1 89 ? -5.131 -9.044 17.122 1.00 94.62 89 GLN A O 1
ATOM 657 N N . LEU A 1 90 ? -4.002 -7.361 16.138 1.00 88.50 90 LEU A N 1
ATOM 658 C CA . LEU A 1 90 ? -3.841 -8.034 14.849 1.00 88.50 90 LEU A CA 1
ATOM 659 C C . LEU A 1 90 ? -2.653 -9.017 14.871 1.00 88.50 90 LEU A C 1
ATOM 661 O O . LEU A 1 90 ? -1.697 -8.809 15.627 1.00 88.50 90 LEU A O 1
ATOM 665 N N . PRO A 1 91 ? -2.680 -10.087 14.055 1.00 84.25 91 PRO A N 1
ATOM 666 C CA . PRO A 1 91 ? -1.552 -11.004 13.919 1.00 84.25 91 PRO A CA 1
ATOM 667 C C . PRO A 1 91 ? -0.266 -10.274 13.509 1.00 84.25 91 PRO A C 1
ATOM 669 O O . PRO A 1 91 ? -0.267 -9.481 12.575 1.00 84.25 91 PRO A O 1
ATOM 672 N N . GLY A 1 92 ? 0.842 -10.547 14.203 1.00 82.56 92 GLY A N 1
ATOM 673 C CA . GLY A 1 92 ? 2.148 -9.942 13.906 1.00 82.56 92 GLY A CA 1
ATOM 674 C C . GLY A 1 92 ? 2.338 -8.507 14.414 1.00 82.56 92 GLY A C 1
ATOM 675 O O . GLY A 1 92 ? 3.476 -8.046 14.481 1.00 82.56 92 GLY A O 1
ATOM 676 N N . GLU A 1 93 ? 1.275 -7.828 14.846 1.00 84.19 93 GLU A N 1
ATOM 677 C CA . GLU A 1 93 ? 1.369 -6.497 15.443 1.00 84.19 93 GLU A CA 1
ATOM 678 C C . GLU A 1 93 ? 1.660 -6.591 16.951 1.00 84.19 93 GLU A C 1
ATOM 680 O O . GLU A 1 93 ? 1.031 -7.385 17.655 1.00 84.19 93 GLU A O 1
ATOM 685 N N . PRO A 1 94 ? 2.590 -5.788 17.500 1.00 88.19 94 PRO A N 1
ATOM 686 C CA . PRO A 1 94 ? 2.909 -5.806 18.929 1.00 88.19 94 PRO A CA 1
ATOM 687 C C . PRO A 1 94 ? 1.869 -5.074 19.790 1.00 88.19 94 PRO A C 1
ATOM 689 O O . PRO A 1 94 ? 1.812 -5.285 21.000 1.00 88.19 94 PRO A O 1
ATOM 692 N N . LEU A 1 95 ? 1.070 -4.194 19.186 1.00 93.75 95 LEU A N 1
ATOM 693 C CA . LEU A 1 95 ? 0.067 -3.353 19.840 1.00 93.75 95 LEU A CA 1
ATOM 694 C C . LEU A 1 95 ? -1.260 -3.453 19.083 1.00 93.75 95 LEU A C 1
ATOM 696 O O . LEU A 1 95 ? -1.308 -3.972 17.970 1.00 93.75 95 LEU A O 1
ATOM 700 N N . LYS A 1 96 ? -2.339 -2.939 19.682 1.00 95.31 96 LYS A N 1
ATOM 701 C CA . LYS A 1 96 ? -3.612 -2.820 18.969 1.00 95.31 96 LYS A CA 1
ATOM 702 C C . LYS A 1 96 ? -3.470 -1.888 17.767 1.00 95.31 96 LYS A C 1
ATOM 704 O O . LYS A 1 96 ? -2.838 -0.837 17.871 1.00 95.31 96 LYS A O 1
ATOM 709 N N . ALA A 1 97 ? -4.131 -2.241 16.675 1.00 96.81 97 ALA A N 1
ATOM 710 C CA . ALA A 1 97 ? -4.115 -1.491 15.431 1.00 96.81 97 ALA A CA 1
ATOM 711 C C . ALA A 1 97 ? -5.505 -1.472 14.779 1.00 96.81 97 ALA A C 1
ATOM 713 O O . ALA A 1 97 ? -6.383 -2.271 15.110 1.00 96.81 97 ALA A O 1
ATOM 714 N N . PHE A 1 98 ? -5.694 -0.557 13.827 1.00 97.75 98 PHE A N 1
ATOM 715 C CA . PHE A 1 98 ? -6.870 -0.550 12.950 1.00 97.75 98 PHE A CA 1
ATOM 716 C C . PHE A 1 98 ? -6.678 -1.401 11.687 1.00 97.75 98 PHE A C 1
ATOM 718 O O . PHE A 1 98 ? -7.648 -1.644 10.982 1.00 97.75 98 PHE A O 1
ATOM 725 N N . GLY A 1 99 ? -5.452 -1.857 11.399 1.00 94.88 99 GLY A N 1
ATOM 726 C CA . GLY A 1 99 ? -5.113 -2.562 10.155 1.00 94.88 99 GLY A CA 1
ATOM 727 C C . GLY A 1 99 ? -4.916 -1.643 8.952 1.00 94.88 99 GLY A C 1
ATOM 728 O O . GLY A 1 99 ? -5.045 -2.083 7.816 1.00 94.88 99 GLY A O 1
ATOM 729 N N . ILE A 1 100 ? -4.610 -0.369 9.202 1.00 95.31 100 ILE A N 1
ATOM 730 C CA . ILE A 1 100 ? -4.245 0.612 8.179 1.00 95.31 100 ILE A CA 1
ATOM 731 C C . ILE A 1 100 ? -2.730 0.539 7.981 1.00 95.31 100 ILE A C 1
ATOM 733 O O . ILE A 1 100 ? -1.971 0.665 8.944 1.00 95.31 100 ILE A O 1
ATOM 737 N N . VAL A 1 101 ? -2.295 0.353 6.739 1.00 91.38 101 VAL A N 1
ATOM 738 C CA . VAL A 1 101 ? -0.883 0.275 6.347 1.00 91.38 101 VAL A CA 1
ATOM 739 C C . VAL A 1 101 ? -0.418 1.651 5.850 1.00 91.38 101 VAL A C 1
ATOM 741 O O . VAL A 1 101 ? -1.175 2.328 5.150 1.00 91.38 101 VAL A O 1
ATOM 744 N N . PRO A 1 102 ? 0.801 2.104 6.208 1.00 90.31 102 PRO A N 1
ATOM 745 C CA . PRO A 1 102 ? 1.323 3.391 5.758 1.00 90.31 102 PRO A CA 1
ATOM 746 C C . PRO A 1 102 ? 1.490 3.464 4.243 1.00 90.31 102 PRO A C 1
ATOM 748 O O . PRO A 1 102 ? 1.812 2.453 3.617 1.00 90.31 102 PRO A O 1
ATOM 751 N N . PRO A 1 103 ? 1.376 4.670 3.661 1.00 85.12 103 PRO A N 1
ATOM 752 C CA . PRO A 1 103 ? 1.642 4.861 2.251 1.00 85.12 103 PRO A CA 1
ATOM 753 C C . PRO A 1 103 ? 3.134 4.648 1.992 1.00 85.12 103 PRO A C 1
ATOM 755 O O . PRO A 1 103 ? 4.003 5.167 2.705 1.00 85.12 103 PRO A O 1
ATOM 758 N N . THR A 1 104 ? 3.427 3.861 0.966 1.00 86.69 104 THR A N 1
ATOM 759 C CA . THR A 1 104 ? 4.772 3.569 0.468 1.00 86.69 104 THR A CA 1
ATOM 760 C C . THR A 1 104 ? 5.061 4.375 -0.797 1.00 86.69 104 THR A C 1
ATOM 762 O O . THR A 1 104 ? 4.175 4.957 -1.424 1.00 86.69 104 THR A O 1
ATOM 765 N N . SER A 1 105 ? 6.343 4.480 -1.146 1.00 88.94 105 SER A N 1
ATOM 766 C CA . SER A 1 105 ? 6.791 5.258 -2.301 1.00 88.94 105 SER A CA 1
ATOM 767 C C . SER A 1 105 ? 6.827 4.407 -3.571 1.00 88.94 105 SER A C 1
ATOM 769 O O . SER A 1 105 ? 7.108 3.214 -3.508 1.00 88.94 105 SER A O 1
ATOM 771 N N . LEU A 1 106 ? 6.638 5.049 -4.728 1.00 92.88 106 LEU A N 1
ATOM 772 C CA . LEU A 1 106 ? 6.982 4.486 -6.041 1.00 92.88 106 LEU A CA 1
ATOM 773 C C . LEU A 1 106 ? 8.492 4.514 -6.332 1.00 92.88 106 LEU A C 1
ATOM 775 O O . LEU A 1 106 ? 8.927 4.048 -7.383 1.00 92.88 106 LEU A O 1
ATOM 779 N N . THR A 1 107 ? 9.297 5.090 -5.441 1.00 94.12 107 THR A N 1
ATOM 780 C CA . THR A 1 107 ? 10.755 5.081 -5.543 1.00 94.12 107 THR A CA 1
ATOM 781 C C . THR A 1 107 ? 11.329 3.835 -4.885 1.00 94.12 107 THR A C 1
ATOM 783 O O . THR A 1 107 ? 11.037 3.551 -3.721 1.00 94.12 107 THR A O 1
ATOM 786 N N . ILE A 1 108 ? 12.203 3.132 -5.606 1.00 92.38 108 ILE A N 1
ATOM 787 C CA . ILE A 1 108 ? 12.920 1.969 -5.086 1.00 92.38 108 ILE A CA 1
ATOM 788 C C . ILE A 1 108 ? 13.760 2.404 -3.886 1.00 92.38 108 ILE A C 1
ATOM 790 O O . ILE A 1 108 ? 14.614 3.292 -3.978 1.00 92.38 108 ILE A O 1
ATOM 794 N N . GLY A 1 109 ? 13.480 1.780 -2.743 1.00 89.06 109 GLY A N 1
ATOM 795 C CA . GLY A 1 109 ? 14.137 2.076 -1.479 1.00 89.06 109 GLY A CA 1
ATOM 796 C C . GLY A 1 109 ? 15.628 1.747 -1.489 1.00 89.06 109 GLY A C 1
ATOM 797 O O . GLY A 1 109 ? 16.170 1.150 -2.416 1.00 89.06 109 GLY A O 1
ATOM 798 N N . ARG A 1 110 ? 16.314 2.128 -0.409 1.00 90.19 110 ARG A N 1
ATOM 799 C CA . ARG A 1 110 ? 17.699 1.699 -0.199 1.00 90.19 110 ARG A CA 1
ATOM 800 C C . ARG A 1 110 ? 17.730 0.201 0.065 1.00 90.19 110 ARG A C 1
ATOM 802 O O . ARG A 1 110 ? 16.983 -0.290 0.907 1.00 90.19 110 ARG A O 1
ATOM 809 N N . LEU A 1 111 ? 18.633 -0.474 -0.625 1.00 89.25 111 LEU A N 1
ATOM 810 C CA . LEU A 1 111 ? 18.829 -1.913 -0.551 1.00 89.25 111 LEU A CA 1
ATOM 811 C C . LEU A 1 111 ? 20.194 -2.222 0.066 1.00 89.25 111 LEU A C 1
ATOM 813 O O . LEU A 1 111 ? 21.079 -1.360 0.100 1.00 89.25 111 LEU A O 1
ATOM 817 N N . SER A 1 112 ? 20.360 -3.449 0.560 1.00 93.81 112 SER A N 1
ATOM 818 C CA . SER A 1 112 ? 21.693 -3.969 0.867 1.00 93.81 112 SER A CA 1
ATOM 819 C C . SER A 1 112 ? 22.527 -4.047 -0.421 1.00 93.81 112 SER A C 1
ATOM 821 O O . SER A 1 112 ? 21.973 -4.059 -1.520 1.00 93.81 112 SER A O 1
ATOM 823 N N . GLU A 1 113 ? 23.860 -4.094 -0.319 1.00 92.81 113 GLU A N 1
ATOM 824 C CA . GLU A 1 113 ? 24.705 -4.240 -1.518 1.00 92.81 113 GLU A CA 1
ATOM 825 C C . GLU A 1 113 ? 24.381 -5.524 -2.296 1.00 92.81 113 GLU A C 1
ATOM 827 O O . GLU A 1 113 ? 24.405 -5.526 -3.525 1.00 92.81 113 GLU A O 1
ATOM 832 N N . GLU A 1 114 ? 24.058 -6.606 -1.588 1.00 93.81 114 GLU A N 1
ATOM 833 C CA . GLU A 1 114 ? 23.672 -7.882 -2.188 1.00 93.81 114 GLU A CA 1
ATOM 834 C C . GLU A 1 114 ? 22.369 -7.747 -2.987 1.00 93.81 114 GLU A C 1
ATOM 836 O O . GLU A 1 114 ? 22.357 -8.026 -4.187 1.00 93.81 114 GLU A O 1
ATOM 841 N N . ASP A 1 115 ? 21.311 -7.226 -2.360 1.00 91.12 115 ASP A N 1
ATOM 842 C CA . ASP A 1 115 ? 20.000 -7.045 -2.997 1.00 91.12 115 ASP A CA 1
ATOM 843 C C . ASP A 1 115 ? 20.056 -6.037 -4.153 1.00 91.12 115 ASP A C 1
ATOM 845 O O . ASP A 1 115 ? 19.401 -6.220 -5.178 1.00 91.12 115 ASP A O 1
ATOM 849 N N . ALA A 1 116 ? 20.851 -4.970 -4.016 1.00 92.19 116 ALA A N 1
ATOM 850 C CA . ALA A 1 116 ? 21.027 -3.965 -5.061 1.00 92.19 116 ALA A CA 1
ATOM 851 C C . ALA A 1 116 ? 21.693 -4.558 -6.311 1.00 92.19 116 ALA A C 1
ATOM 853 O O . ALA A 1 116 ? 21.248 -4.303 -7.432 1.00 92.19 116 ALA A O 1
ATOM 854 N N . ASN A 1 117 ? 22.743 -5.362 -6.124 1.00 92.31 117 ASN A N 1
ATOM 855 C CA . ASN A 1 117 ? 23.420 -6.040 -7.226 1.00 92.31 117 ASN A CA 1
ATOM 856 C C . ASN A 1 117 ? 22.503 -7.070 -7.897 1.00 92.31 117 ASN A C 1
ATOM 858 O O . ASN A 1 117 ? 22.469 -7.146 -9.128 1.00 92.31 117 ASN A O 1
ATOM 862 N N . ASP A 1 118 ? 21.747 -7.836 -7.107 1.00 92.19 118 ASP A N 1
ATOM 863 C CA . ASP A 1 118 ? 20.777 -8.803 -7.621 1.00 92.19 118 ASP A CA 1
ATOM 864 C C . ASP A 1 118 ? 19.688 -8.112 -8.454 1.00 92.19 118 ASP A C 1
ATOM 866 O O . ASP A 1 118 ? 19.503 -8.468 -9.622 1.00 92.19 118 ASP A O 1
ATOM 870 N N . LEU A 1 119 ? 19.057 -7.063 -7.909 1.00 91.25 119 LEU A N 1
ATOM 871 C CA . LEU A 1 119 ? 18.055 -6.250 -8.603 1.00 91.25 119 LEU A CA 1
ATOM 872 C C . LEU A 1 119 ? 18.600 -5.733 -9.934 1.00 91.25 119 LEU A C 1
ATOM 874 O O . LEU A 1 119 ? 18.003 -5.987 -10.983 1.00 91.25 119 LEU A O 1
ATOM 878 N N . TYR A 1 120 ? 19.745 -5.049 -9.908 1.00 93.81 120 TYR A N 1
ATOM 879 C CA . TYR A 1 120 ? 20.325 -4.454 -11.108 1.00 93.81 120 TYR A CA 1
ATOM 880 C C . TYR A 1 120 ? 20.662 -5.512 -12.160 1.00 93.81 120 TYR A C 1
ATOM 882 O O . TYR A 1 120 ? 20.331 -5.346 -13.331 1.00 93.81 120 TYR A O 1
ATOM 890 N N . SER A 1 121 ? 21.263 -6.633 -11.756 1.00 93.44 121 SER A N 1
ATOM 891 C CA . SER A 1 121 ? 21.639 -7.701 -12.690 1.00 93.44 121 SER A CA 1
ATOM 892 C C . SER A 1 121 ? 20.441 -8.361 -13.381 1.00 93.44 121 SER A C 1
ATOM 894 O O . SER A 1 121 ? 20.567 -8.810 -14.520 1.00 93.44 121 SER A O 1
ATOM 896 N N . LYS A 1 122 ? 19.285 -8.412 -12.708 1.00 90.44 122 LYS A N 1
ATOM 897 C CA . LYS A 1 122 ? 18.060 -9.038 -13.222 1.00 90.44 122 LYS A CA 1
ATOM 898 C C . LYS A 1 122 ? 17.168 -8.080 -13.999 1.00 90.44 122 LYS A C 1
ATOM 900 O O . LYS A 1 122 ? 16.447 -8.529 -14.880 1.00 90.44 122 LYS A O 1
ATOM 905 N N . THR A 1 123 ? 17.180 -6.799 -13.640 1.00 93.06 123 THR A N 1
ATOM 906 C CA . THR A 1 123 ? 16.136 -5.847 -14.055 1.00 93.06 123 THR A CA 1
ATOM 907 C C . THR A 1 123 ? 16.697 -4.554 -14.648 1.00 93.06 123 THR A C 1
ATOM 909 O O . THR A 1 123 ? 15.973 -3.821 -15.311 1.00 93.06 123 THR A O 1
ATOM 912 N N . GLY A 1 124 ? 17.969 -4.229 -14.412 1.00 94.25 124 GLY A N 1
ATOM 913 C CA . GLY A 1 124 ? 18.551 -2.926 -14.758 1.00 94.25 124 GLY A CA 1
ATOM 914 C C . GLY A 1 124 ? 18.098 -1.764 -13.861 1.00 94.25 124 GLY A C 1
ATOM 915 O O . GLY A 1 124 ? 18.589 -0.642 -14.021 1.00 94.25 124 GLY A O 1
ATOM 916 N N . LEU A 1 125 ? 17.203 -2.017 -12.900 1.00 95.38 125 LEU A N 1
ATOM 917 C CA . LEU A 1 125 ? 16.729 -1.026 -11.937 1.00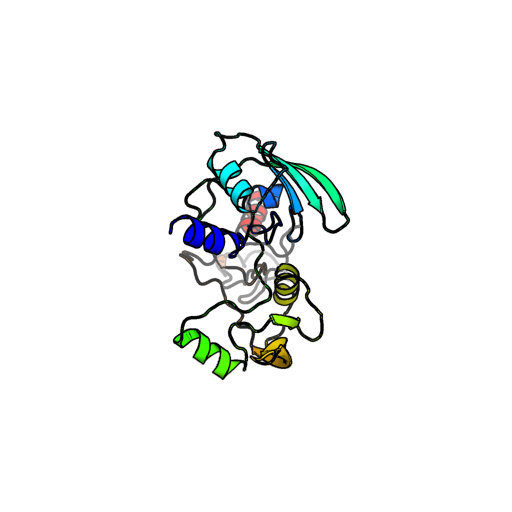 95.38 125 LEU A CA 1
ATOM 918 C C . LEU A 1 125 ? 17.748 -0.809 -10.811 1.00 95.38 125 LEU A C 1
ATOM 920 O O . LEU A 1 125 ? 18.514 -1.704 -10.448 1.00 95.38 125 LEU A O 1
ATOM 924 N N . LEU A 1 126 ? 17.738 0.391 -10.243 1.00 95.31 126 LEU A N 1
ATOM 925 C CA . LEU A 1 126 ? 18.583 0.822 -9.135 1.00 95.31 126 LEU A CA 1
ATOM 926 C C . LEU A 1 126 ? 17.740 1.434 -8.015 1.00 95.31 126 LEU A C 1
ATOM 928 O O . LEU A 1 126 ? 16.647 1.958 -8.230 1.00 95.31 126 LEU A O 1
ATOM 932 N N . ALA A 1 127 ? 18.289 1.420 -6.800 1.00 93.56 127 ALA A N 1
ATOM 933 C CA . ALA A 1 127 ? 17.748 2.221 -5.710 1.00 93.56 127 ALA A CA 1
ATOM 934 C C . ALA A 1 127 ? 17.689 3.702 -6.123 1.00 93.56 127 ALA A C 1
ATOM 936 O O . ALA A 1 127 ? 18.664 4.245 -6.642 1.00 93.56 127 ALA A O 1
ATOM 937 N N . GLY A 1 128 ? 16.557 4.355 -5.862 1.00 93.12 128 GLY A N 1
ATOM 938 C CA . GLY A 1 128 ? 16.289 5.723 -6.306 1.00 93.12 128 GLY A CA 1
ATOM 939 C C . GLY A 1 128 ? 15.520 5.836 -7.624 1.00 93.12 128 GLY A C 1
ATOM 940 O O . GLY A 1 128 ? 14.954 6.901 -7.872 1.00 93.12 128 GLY A O 1
ATOM 941 N N . ASP A 1 129 ? 15.414 4.768 -8.419 1.00 96.25 129 ASP A N 1
ATOM 942 C CA . ASP A 1 129 ? 14.537 4.767 -9.593 1.00 96.25 129 ASP A CA 1
ATOM 943 C C . ASP A 1 129 ? 13.078 4.913 -9.150 1.00 96.25 129 ASP A C 1
ATOM 945 O O . ASP A 1 129 ? 12.642 4.288 -8.178 1.00 96.25 129 ASP A O 1
ATOM 949 N N . ARG A 1 130 ? 12.307 5.741 -9.855 1.00 96.19 130 ARG A N 1
ATOM 950 C CA . ARG A 1 130 ? 10.876 5.928 -9.605 1.00 96.19 130 ARG A CA 1
ATOM 951 C C . ARG A 1 130 ? 10.071 5.168 -10.647 1.00 96.19 130 ARG A C 1
ATOM 953 O O . ARG A 1 130 ? 10.116 5.522 -11.819 1.00 96.19 130 ARG A O 1
ATOM 960 N N . ILE A 1 131 ? 9.280 4.189 -10.221 1.00 96.12 131 ILE A N 1
ATOM 961 C CA . ILE A 1 131 ? 8.362 3.455 -11.102 1.00 96.12 131 ILE A CA 1
ATOM 962 C C . ILE A 1 131 ? 7.303 4.410 -11.658 1.00 96.12 131 ILE A C 1
ATOM 964 O O . ILE A 1 131 ? 6.786 5.253 -10.926 1.00 96.12 131 ILE A O 1
ATOM 968 N N . LYS A 1 132 ? 6.999 4.304 -12.952 1.00 96.19 132 LYS A N 1
ATOM 969 C CA . LYS A 1 132 ? 6.074 5.176 -13.691 1.00 96.19 132 LYS A CA 1
ATOM 970 C C . LYS A 1 132 ? 4.890 4.432 -14.281 1.00 96.19 132 LYS A C 1
ATOM 972 O O . LYS A 1 132 ? 3.799 4.993 -14.302 1.00 96.19 132 LYS A O 1
ATOM 977 N N . SER A 1 133 ? 5.090 3.210 -14.765 1.00 95.69 133 SER A N 1
ATOM 978 C CA . SER A 1 133 ? 4.009 2.406 -15.338 1.00 95.69 133 SER A CA 1
ATOM 979 C C . SER A 1 133 ? 4.287 0.909 -15.254 1.00 95.69 133 SER A C 1
ATOM 981 O O . SER A 1 133 ? 5.441 0.499 -15.102 1.00 95.69 133 SER A O 1
ATOM 983 N N . VAL A 1 134 ? 3.222 0.120 -15.394 1.00 94.50 134 VAL A N 1
ATOM 984 C CA . VAL A 1 134 ? 3.258 -1.332 -15.627 1.00 94.50 134 VAL A CA 1
ATOM 985 C C . VAL A 1 134 ? 2.511 -1.615 -16.925 1.00 94.50 134 VAL A C 1
ATOM 987 O O . VAL A 1 134 ? 1.366 -1.189 -17.068 1.00 94.50 134 VAL A O 1
ATOM 990 N N . ASP A 1 135 ? 3.150 -2.282 -17.885 1.00 92.31 135 ASP A N 1
ATOM 991 C CA . ASP A 1 135 ? 2.599 -2.585 -19.216 1.00 92.31 135 ASP A CA 1
ATOM 992 C C . ASP A 1 135 ? 1.973 -1.354 -19.909 1.00 92.31 135 ASP A C 1
ATOM 994 O O . ASP A 1 135 ? 0.946 -1.428 -20.585 1.00 92.31 135 ASP A O 1
ATOM 998 N N . GLY A 1 136 ? 2.584 -0.179 -19.710 1.00 91.81 136 GLY A N 1
ATOM 999 C CA . GLY A 1 136 ? 2.122 1.101 -20.252 1.00 91.81 136 GLY A CA 1
ATOM 1000 C C . GLY A 1 136 ? 0.961 1.762 -19.495 1.00 91.81 136 GLY A C 1
ATOM 1001 O O . GLY A 1 136 ? 0.579 2.878 -19.849 1.00 91.81 136 GLY A O 1
ATOM 1002 N N . ARG A 1 137 ? 0.408 1.139 -18.443 1.00 93.56 137 ARG A N 1
ATOM 1003 C CA . ARG A 1 137 ? -0.552 1.781 -17.527 1.00 93.56 137 ARG A CA 1
ATOM 1004 C C . ARG A 1 137 ? 0.205 2.610 -16.494 1.00 93.56 137 ARG A C 1
ATOM 1006 O O . ARG A 1 137 ? 0.919 2.056 -15.660 1.00 93.56 137 ARG A O 1
ATOM 1013 N N . GLU A 1 138 ? 0.064 3.931 -16.568 1.00 94.81 138 GLU A N 1
ATOM 1014 C CA . GLU A 1 138 ? 0.696 4.852 -15.618 1.00 94.81 138 GLU A CA 1
ATOM 1015 C C . GLU A 1 138 ? 0.189 4.638 -14.188 1.00 94.81 138 GLU A C 1
ATOM 1017 O O . GLU A 1 138 ? -0.992 4.359 -13.980 1.00 94.81 138 GLU A O 1
ATOM 1022 N N . VAL A 1 139 ? 1.094 4.801 -13.220 1.00 93.69 139 VAL A N 1
ATOM 1023 C CA . VAL A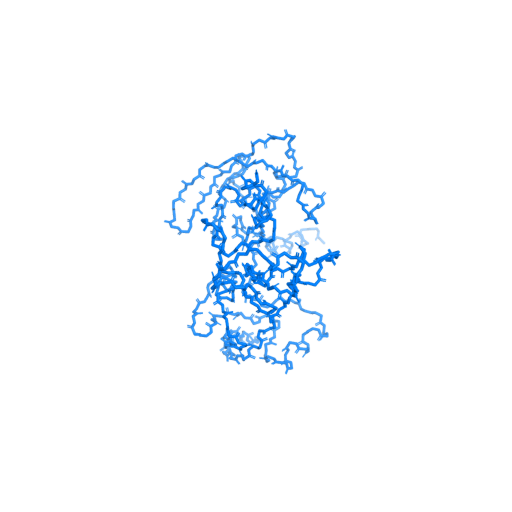 1 139 ? 0.806 4.723 -11.783 1.00 93.69 139 VAL A CA 1
ATOM 1024 C C . VAL A 1 139 ? 1.343 5.962 -11.071 1.00 93.69 139 VAL A C 1
ATOM 1026 O O . VAL A 1 139 ? 2.498 6.372 -11.254 1.00 93.69 139 VAL A O 1
ATOM 1029 N N . GLN A 1 140 ? 0.501 6.584 -10.252 1.00 90.81 140 GLN A N 1
ATOM 1030 C CA . GLN A 1 140 ? 0.839 7.794 -9.499 1.00 90.81 140 GLN A CA 1
ATOM 1031 C C . GLN A 1 140 ? 1.128 7.506 -8.028 1.00 90.81 140 GLN A C 1
ATOM 1033 O O . GLN A 1 140 ? 1.914 8.229 -7.406 1.00 90.81 140 GLN A O 1
ATOM 1038 N N . SER A 1 141 ? 0.585 6.409 -7.510 1.00 89.19 141 SER A N 1
ATOM 1039 C CA . SER A 1 141 ? 0.738 5.953 -6.135 1.00 89.19 141 SER A CA 1
ATOM 1040 C C . SER A 1 141 ? 1.179 4.488 -6.058 1.00 89.19 141 SER A C 1
ATOM 1042 O O . SER A 1 141 ? 1.075 3.729 -7.022 1.00 89.19 141 SER A O 1
ATOM 1044 N N . HIS A 1 142 ? 1.700 4.071 -4.900 1.00 88.31 142 HIS A N 1
ATOM 1045 C CA . HIS A 1 142 ? 2.081 2.672 -4.702 1.00 88.31 142 HIS A CA 1
ATOM 1046 C C . HIS A 1 142 ? 0.869 1.733 -4.683 1.00 88.31 142 HIS A C 1
ATOM 1048 O O . HIS A 1 142 ? 0.979 0.605 -5.149 1.00 88.31 142 HIS A O 1
ATOM 1054 N N . TRP A 1 143 ? -0.283 2.167 -4.170 1.00 88.06 143 TRP A N 1
ATOM 1055 C CA . TRP A 1 143 ? -1.480 1.325 -4.163 1.00 88.06 143 TRP A CA 1
ATOM 1056 C C . TRP A 1 143 ? -2.062 1.124 -5.561 1.00 88.06 143 TRP A C 1
ATOM 1058 O O . TRP A 1 143 ? -2.500 0.020 -5.855 1.00 88.06 143 TRP A O 1
ATOM 1068 N N . GLU A 1 144 ? -1.971 2.110 -6.460 1.00 89.88 144 GLU A N 1
ATOM 1069 C CA . GLU A 1 144 ? -2.265 1.887 -7.884 1.00 89.88 144 GLU A CA 1
ATOM 1070 C C . GLU A 1 144 ? -1.315 0.851 -8.498 1.00 89.88 144 GLU A C 1
ATOM 1072 O O . GLU A 1 144 ? -1.746 -0.021 -9.247 1.00 89.88 144 GLU A O 1
ATOM 1077 N N . LEU A 1 145 ? -0.016 0.920 -8.178 1.00 89.38 145 LEU A N 1
ATOM 1078 C CA . LEU A 1 145 ? 0.955 -0.080 -8.630 1.00 89.38 145 LEU A CA 1
ATOM 1079 C C . LEU A 1 145 ? 0.592 -1.479 -8.121 1.00 89.38 145 LEU A C 1
ATOM 1081 O O . LEU A 1 145 ? 0.605 -2.436 -8.893 1.00 89.38 145 LEU A O 1
ATOM 1085 N N . GLU A 1 146 ? 0.254 -1.598 -6.841 1.00 82.81 146 GLU A N 1
ATOM 1086 C CA . GLU A 1 146 ? -0.160 -2.858 -6.235 1.00 82.81 146 GLU A CA 1
ATOM 1087 C C . GLU A 1 146 ? -1.462 -3.389 -6.847 1.00 82.81 146 GLU A C 1
ATOM 1089 O O . GLU A 1 146 ? -1.504 -4.555 -7.231 1.00 82.81 146 GLU A O 1
ATOM 1094 N N . GLU A 1 147 ? -2.481 -2.546 -7.029 1.00 83.56 147 GLU A N 1
ATOM 1095 C CA . GLU A 1 147 ? -3.739 -2.903 -7.698 1.00 83.56 147 GLU A CA 1
ATOM 1096 C C . GLU A 1 147 ? -3.476 -3.432 -9.112 1.00 83.56 147 GLU A C 1
ATOM 1098 O O . GLU A 1 147 ? -4.015 -4.467 -9.511 1.00 83.56 147 GLU A O 1
ATOM 1103 N N . VAL A 1 148 ? -2.621 -2.749 -9.879 1.00 86.94 148 VAL A N 1
ATOM 1104 C CA . VAL A 1 148 ? -2.258 -3.187 -11.228 1.00 86.94 148 VAL A CA 1
ATOM 1105 C C . VAL A 1 148 ? -1.576 -4.550 -11.178 1.00 86.94 148 VAL A C 1
ATOM 1107 O O . VAL A 1 148 ? -2.013 -5.454 -11.882 1.00 86.94 148 VAL A O 1
ATOM 1110 N N . ILE A 1 149 ? -0.571 -4.731 -10.320 1.00 83.38 149 ILE A N 1
ATOM 1111 C CA . ILE A 1 149 ? 0.168 -5.997 -10.195 1.00 83.38 149 ILE A CA 1
ATOM 1112 C C . ILE A 1 149 ? -0.739 -7.146 -9.734 1.00 83.38 149 ILE A C 1
ATOM 1114 O O . ILE A 1 149 ? -0.642 -8.244 -10.277 1.00 83.38 149 ILE A O 1
ATOM 1118 N N . GLN A 1 150 ? -1.635 -6.918 -8.772 1.00 75.12 150 GLN A N 1
ATOM 1119 C CA . GLN A 1 150 ? -2.544 -7.947 -8.248 1.00 75.12 150 GLN A CA 1
ATOM 1120 C C . GLN A 1 150 ? -3.517 -8.478 -9.310 1.00 75.12 150 GLN A C 1
ATOM 1122 O O . GLN A 1 150 ? -3.935 -9.633 -9.240 1.00 75.12 150 GLN A O 1
ATOM 1127 N N . ASN A 1 151 ? -3.854 -7.664 -10.310 1.00 78.25 151 ASN A N 1
ATOM 1128 C CA . ASN A 1 151 ? -4.734 -8.053 -11.412 1.00 78.25 151 ASN A CA 1
ATOM 1129 C C . ASN A 1 151 ? -3.985 -8.674 -12.605 1.00 78.25 151 ASN A C 1
ATOM 1131 O O . ASN A 1 151 ? -4.608 -9.039 -13.607 1.00 78.25 151 ASN A O 1
ATOM 1135 N N . ILE A 1 152 ? -2.658 -8.810 -12.525 1.00 81.56 152 ILE A N 1
ATOM 1136 C CA . ILE A 1 152 ? -1.854 -9.403 -13.590 1.00 81.5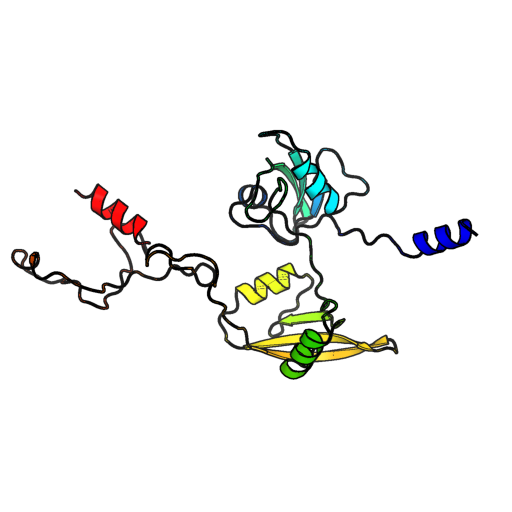6 152 ILE A CA 1
ATOM 1137 C C . ILE A 1 152 ? -1.821 -10.925 -13.454 1.00 81.56 152 ILE A C 1
ATOM 1139 O O . ILE A 1 152 ? -1.305 -11.488 -12.494 1.00 81.56 152 ILE A O 1
ATOM 1143 N N . LEU A 1 153 ? -2.308 -11.601 -14.496 1.00 76.44 153 LEU A N 1
ATOM 1144 C CA . LEU A 1 153 ? -2.282 -13.062 -14.626 1.00 76.44 153 LEU A CA 1
ATOM 1145 C C . LEU A 1 153 ? -1.261 -13.542 -15.672 1.00 76.44 153 LEU A C 1
ATOM 1147 O O . LEU A 1 153 ? -1.361 -14.659 -16.183 1.00 76.44 153 LEU A O 1
ATOM 1151 N N . VAL A 1 154 ? -0.283 -12.695 -16.011 1.00 80.56 154 VAL A N 1
ATOM 1152 C CA . VAL A 1 154 ? 0.823 -13.040 -16.911 1.00 80.56 154 VAL A CA 1
ATOM 1153 C C . VAL A 1 154 ? 2.126 -13.245 -16.143 1.00 80.56 154 VAL A C 1
ATOM 1155 O O . VAL A 1 154 ? 2.308 -12.788 -15.020 1.00 80.56 154 VAL A O 1
ATOM 1158 N N . LYS A 1 155 ? 3.046 -13.989 -16.757 1.00 80.56 155 LYS A N 1
ATOM 1159 C CA . LYS A 1 155 ? 4.325 -14.382 -16.152 1.00 80.56 155 LYS A CA 1
ATOM 1160 C C . LYS A 1 155 ? 5.340 -13.237 -16.096 1.00 80.56 155 LYS A C 1
ATOM 1162 O O . LYS A 1 155 ? 6.246 -13.270 -15.267 1.00 80.56 155 LYS A O 1
ATOM 1167 N N . GLU A 1 156 ? 5.230 -12.282 -17.007 1.00 86.06 156 GLU A N 1
ATOM 1168 C CA . GLU A 1 156 ? 6.202 -11.219 -17.252 1.00 86.06 156 GLU A CA 1
ATOM 1169 C C . GLU A 1 156 ? 5.453 -9.920 -17.537 1.00 86.06 156 GLU A C 1
ATOM 1171 O O . GLU A 1 156 ? 4.433 -9.952 -18.224 1.00 86.06 156 GLU A O 1
ATOM 1176 N N . VAL A 1 157 ? 5.960 -8.816 -16.993 1.00 91.12 157 VAL A N 1
ATOM 1177 C CA . VAL A 1 157 ? 5.418 -7.459 -17.149 1.00 91.12 157 VAL A CA 1
ATOM 1178 C C . VAL A 1 157 ? 6.544 -6.495 -17.479 1.00 91.12 157 VAL A C 1
ATOM 1180 O O . VAL A 1 157 ? 7.682 -6.701 -17.054 1.00 91.12 157 VAL A O 1
ATOM 1183 N N . VAL A 1 158 ? 6.237 -5.423 -18.196 1.00 94.75 158 VAL A N 1
ATOM 1184 C CA . VAL A 1 158 ? 7.183 -4.344 -18.480 1.00 94.75 158 VAL A CA 1
ATOM 1185 C C . VAL A 1 158 ? 6.948 -3.212 -17.489 1.00 94.75 158 VAL A C 1
ATOM 1187 O O . VAL A 1 158 ? 5.909 -2.555 -17.515 1.00 94.75 158 VAL A O 1
ATOM 1190 N N . LEU A 1 159 ? 7.920 -2.957 -16.617 1.00 95.00 159 LEU A N 1
ATOM 1191 C CA . LEU A 1 159 ? 7.945 -1.752 -15.795 1.00 95.00 159 LEU A CA 1
ATOM 1192 C C . LEU A 1 159 ? 8.681 -0.639 -16.527 1.00 95.00 159 LEU A C 1
ATOM 1194 O O . LEU A 1 159 ? 9.780 -0.858 -17.037 1.00 95.00 159 LEU A O 1
ATOM 1198 N N . SER A 1 160 ? 8.124 0.571 -16.500 1.00 96.62 160 SER A N 1
ATOM 1199 C CA . SER A 1 160 ? 8.891 1.774 -16.819 1.00 96.62 160 SER A CA 1
ATOM 1200 C C . SER A 1 160 ? 9.257 2.527 -15.546 1.00 96.62 160 SER A C 1
ATOM 1202 O O . SER A 1 160 ? 8.456 2.627 -14.612 1.00 96.62 160 SER A O 1
ATOM 1204 N N . ALA A 1 161 ? 10.472 3.062 -15.502 1.00 97.25 161 ALA A N 1
ATOM 1205 C CA . ALA A 1 161 ? 10.976 3.854 -14.394 1.00 97.25 161 ALA A CA 1
ATOM 1206 C C . ALA A 1 161 ? 11.734 5.093 -14.883 1.00 97.25 161 ALA A C 1
ATOM 1208 O O . ALA A 1 161 ? 12.246 5.138 -16.001 1.00 97.25 161 ALA A O 1
ATOM 1209 N N . GLU A 1 162 ? 11.805 6.102 -14.022 1.00 96.88 162 GLU A N 1
ATOM 1210 C CA . GLU A 1 162 ? 12.625 7.297 -14.197 1.00 96.88 162 GLU A CA 1
ATOM 1211 C C . GLU A 1 162 ? 13.799 7.261 -13.221 1.00 96.88 162 GLU A C 1
ATOM 1213 O O . GLU A 1 162 ? 13.611 7.099 -12.011 1.00 96.88 162 GLU A O 1
ATOM 1218 N N . ARG A 1 163 ? 15.006 7.469 -13.743 1.00 96.06 163 ARG A N 1
ATOM 1219 C CA . ARG A 1 163 ? 16.228 7.652 -12.962 1.00 96.06 163 ARG A CA 1
ATOM 1220 C C . ARG A 1 163 ? 16.710 9.078 -13.114 1.00 96.06 163 ARG A C 1
ATOM 1222 O O . ARG A 1 163 ? 16.889 9.562 -14.226 1.00 96.06 163 ARG A O 1
ATOM 1229 N N . VAL A 1 164 ? 16.945 9.740 -11.990 1.00 93.56 164 VAL A N 1
ATOM 1230 C CA . VAL A 1 164 ? 17.539 11.078 -11.970 1.00 93.56 164 VAL A CA 1
ATOM 1231 C C . VAL A 1 164 ? 19.040 10.924 -11.749 1.00 93.56 164 VAL A C 1
ATOM 1233 O O . VAL A 1 164 ? 19.463 10.481 -10.683 1.00 93.56 164 VAL A O 1
ATOM 1236 N N . GLY A 1 165 ? 19.839 11.256 -12.762 1.00 88.31 165 GLY A N 1
ATOM 1237 C CA . GLY A 1 165 ? 21.298 11.239 -12.667 1.00 88.31 165 GLY A CA 1
ATOM 1238 C C . GLY A 1 165 ? 21.845 12.372 -11.793 1.00 88.31 165 GLY A C 1
ATOM 1239 O O . GLY A 1 165 ? 21.139 13.325 -11.463 1.00 88.31 165 GLY A O 1
ATOM 1240 N N . ASP A 1 166 ? 23.138 12.318 -11.470 1.00 85.75 166 ASP A N 1
ATOM 1241 C CA . ASP A 1 166 ? 23.806 13.320 -10.618 1.00 85.75 166 ASP A CA 1
ATOM 1242 C C . ASP A 1 166 ? 23.733 14.755 -11.182 1.00 85.75 166 ASP A C 1
ATOM 1244 O O . ASP A 1 166 ? 23.790 15.733 -10.436 1.00 85.75 166 ASP A O 1
ATOM 1248 N N . SER A 1 167 ? 23.601 14.892 -12.505 1.00 86.88 167 SER A N 1
ATOM 1249 C CA . SER A 1 167 ? 23.418 16.166 -13.211 1.00 86.88 167 SER A CA 1
ATOM 1250 C C . SER A 1 167 ? 21.970 16.679 -13.206 1.00 86.88 167 SER A C 1
ATOM 1252 O O . SER A 1 167 ? 21.720 17.784 -13.687 1.00 86.88 167 SER A O 1
ATOM 1254 N N . GLY A 1 168 ? 21.019 15.901 -12.676 1.00 87.94 168 GLY A N 1
ATOM 1255 C CA . GLY A 1 168 ? 19.580 16.173 -12.729 1.00 87.94 168 GLY A CA 1
ATOM 1256 C C . GLY A 1 168 ? 18.902 15.741 -14.034 1.00 87.94 168 GLY A C 1
ATOM 1257 O O . GLY A 1 168 ? 17.710 15.988 -14.205 1.00 87.94 168 GLY A O 1
ATOM 1258 N N . GLU A 1 169 ? 19.635 15.115 -14.957 1.00 92.06 169 GLU A N 1
ATOM 1259 C CA . GLU A 1 169 ? 19.059 14.528 -16.169 1.00 92.06 169 GLU A CA 1
ATOM 1260 C C . GLU A 1 169 ? 18.167 13.333 -15.816 1.00 92.06 169 GLU A C 1
ATOM 1262 O O . GLU A 1 169 ? 18.508 12.532 -14.944 1.00 92.06 169 GLU A O 1
ATOM 1267 N N . VAL A 1 170 ? 17.020 13.227 -16.491 1.00 94.06 170 VAL A N 1
ATOM 1268 C CA . VAL A 1 170 ? 16.066 12.130 -16.300 1.00 94.06 170 VAL A CA 1
ATOM 1269 C C . VAL A 1 170 ? 16.260 11.111 -17.413 1.00 94.06 170 VAL A C 1
ATOM 1271 O O . VAL A 1 170 ? 16.053 11.415 -18.588 1.00 94.06 170 VAL A O 1
ATOM 1274 N N . GLU A 1 171 ? 16.646 9.902 -17.032 1.00 95.25 171 GLU A N 1
ATOM 1275 C CA . GLU A 1 171 ? 16.734 8.734 -17.899 1.00 95.25 171 GLU A CA 1
ATOM 1276 C C . GLU A 1 171 ? 15.483 7.868 -17.716 1.00 95.25 171 GLU A C 1
ATOM 1278 O O . GLU A 1 171 ? 15.017 7.665 -16.593 1.00 95.25 171 GLU A O 1
ATOM 1283 N N . SER A 1 172 ? 14.938 7.351 -18.818 1.00 94.56 172 SER A N 1
ATOM 1284 C CA . SER A 1 172 ? 13.852 6.372 -18.781 1.00 94.56 172 SER A CA 1
ATOM 1285 C C . SER A 1 172 ? 14.428 4.965 -18.896 1.00 94.56 172 SER A C 1
ATOM 1287 O O . SER A 1 172 ? 15.209 4.689 -19.806 1.00 94.56 172 SER A O 1
ATOM 1289 N N . ILE A 1 173 ? 14.033 4.090 -17.976 1.00 96.50 173 ILE A N 1
ATOM 1290 C CA . ILE A 1 173 ? 14.386 2.671 -17.968 1.00 96.50 173 ILE A CA 1
ATOM 1291 C C . ILE A 1 173 ? 13.128 1.858 -18.236 1.00 96.50 173 ILE A C 1
ATOM 1293 O O . ILE A 1 173 ? 12.108 2.064 -17.581 1.00 96.50 173 ILE A O 1
ATOM 1297 N N . GLU A 1 174 ? 13.224 0.908 -19.158 1.00 96.88 174 GLU A N 1
ATOM 1298 C CA . GLU A 1 174 ? 12.248 -0.166 -19.315 1.00 96.88 174 GLU A CA 1
ATOM 1299 C C . GLU A 1 174 ? 12.857 -1.465 -18.795 1.00 96.88 174 GLU A C 1
ATOM 1301 O O . GLU A 1 174 ? 14.022 -1.772 -19.060 1.00 96.88 174 GLU A O 1
ATOM 1306 N N . SER A 1 175 ? 12.075 -2.212 -18.026 1.00 94.50 175 SER A N 1
ATOM 1307 C CA . SER A 1 175 ? 12.521 -3.427 -17.363 1.00 94.50 175 SER A CA 1
ATOM 1308 C C . SER A 1 175 ? 11.475 -4.524 -17.491 1.00 94.50 175 SER A C 1
ATOM 1310 O O . SER A 1 175 ? 10.339 -4.358 -17.050 1.00 94.50 175 SER A O 1
ATOM 1312 N N . GLU A 1 176 ? 11.862 -5.658 -18.070 1.00 93.19 176 GLU A N 1
ATOM 1313 C CA . GLU A 1 176 ? 11.036 -6.864 -18.068 1.00 93.19 176 GLU A CA 1
ATOM 1314 C C . GLU A 1 176 ? 11.168 -7.570 -16.717 1.00 93.19 176 GLU A C 1
ATOM 1316 O O . GLU A 1 176 ? 12.206 -8.145 -16.376 1.00 93.19 176 GLU A O 1
ATOM 1321 N N . ILE A 1 177 ? 10.094 -7.538 -15.936 1.00 88.69 177 ILE A N 1
ATOM 1322 C CA . ILE A 1 177 ? 10.018 -8.184 -14.634 1.00 88.69 177 ILE A CA 1
ATOM 1323 C C . ILE A 1 177 ? 9.246 -9.481 -14.773 1.00 88.69 177 ILE A C 1
ATOM 1325 O O . ILE A 1 177 ? 8.054 -9.504 -15.079 1.00 88.69 177 ILE A O 1
ATOM 1329 N N . ARG A 1 178 ? 9.919 -10.586 -14.465 1.00 82.75 178 ARG A N 1
ATOM 1330 C CA . ARG A 1 178 ? 9.247 -11.866 -14.284 1.00 82.75 178 ARG A CA 1
ATOM 1331 C C . ARG A 1 178 ? 8.550 -11.880 -12.929 1.00 82.75 178 ARG A C 1
ATOM 1333 O O . ARG A 1 178 ? 9.211 -11.908 -11.889 1.00 82.75 178 ARG A O 1
ATOM 1340 N N . LEU A 1 179 ? 7.224 -11.920 -12.947 1.00 76.69 179 LEU A N 1
ATOM 1341 C CA . LEU A 1 179 ? 6.429 -12.096 -11.744 1.00 76.69 179 LEU A CA 1
ATOM 1342 C C . LEU A 1 179 ? 6.618 -13.528 -11.240 1.00 76.69 179 LEU A C 1
ATOM 1344 O O . LEU A 1 179 ? 6.295 -14.512 -11.913 1.00 76.69 179 LEU A O 1
ATOM 1348 N N . ASN A 1 180 ? 7.178 -13.654 -10.040 1.00 64.00 180 ASN A N 1
ATOM 1349 C CA . ASN A 1 180 ? 7.132 -14.913 -9.319 1.00 64.00 180 ASN A CA 1
ATOM 1350 C C . ASN A 1 180 ? 5.761 -15.011 -8.660 1.00 64.00 180 ASN A C 1
ATOM 1352 O O . ASN A 1 180 ? 5.499 -14.327 -7.674 1.00 64.00 180 ASN A O 1
ATOM 1356 N N . LEU A 1 181 ? 4.911 -15.887 -9.196 1.00 57.38 181 LEU A N 1
ATOM 1357 C CA . LEU A 1 181 ? 3.706 -16.340 -8.512 1.00 57.38 181 LEU A CA 1
ATOM 1358 C C . LEU A 1 181 ? 4.147 -17.114 -7.265 1.00 57.38 181 LEU A C 1
ATOM 1360 O O . LEU A 1 181 ? 4.410 -18.318 -7.305 1.00 57.38 181 LEU A O 1
ATOM 1364 N N . MET A 1 182 ? 4.328 -16.384 -6.170 1.00 44.97 182 MET A N 1
ATOM 1365 C CA . MET A 1 182 ? 4.589 -16.954 -4.859 1.00 44.97 182 MET A CA 1
ATOM 1366 C C . MET A 1 182 ? 3.319 -17.694 -4.432 1.00 44.97 182 MET A C 1
ATOM 1368 O O . MET A 1 182 ? 2.243 -17.108 -4.357 1.00 44.97 182 MET A O 1
ATOM 1372 N N . HIS A 1 183 ? 3.434 -18.993 -4.173 1.00 44.38 183 HIS A N 1
ATOM 1373 C CA . HIS A 1 183 ? 2.455 -19.683 -3.339 1.00 44.38 183 HIS A CA 1
ATOM 1374 C C . HIS A 1 183 ? 2.708 -19.249 -1.891 1.00 44.38 183 HIS A C 1
ATOM 1376 O O . HIS A 1 183 ? 3.853 -18.960 -1.532 1.00 44.38 183 HIS A O 1
ATOM 1382 N N . ALA A 1 184 ? 1.672 -19.169 -1.054 1.00 40.38 184 ALA A N 1
ATOM 1383 C CA . ALA A 1 184 ? 1.894 -18.878 0.359 1.00 40.38 184 ALA A CA 1
ATOM 1384 C C . ALA A 1 184 ? 2.817 -19.957 0.959 1.00 40.38 184 ALA A C 1
ATOM 1386 O O . ALA A 1 184 ? 2.600 -21.153 0.765 1.00 40.38 184 ALA A O 1
ATOM 1387 N N . THR A 1 185 ? 3.881 -19.535 1.644 1.00 39.62 185 THR A N 1
ATOM 1388 C CA . THR A 1 185 ? 4.933 -20.424 2.180 1.00 39.62 185 THR A CA 1
ATOM 1389 C C . THR A 1 185 ? 4.960 -20.475 3.715 1.00 39.62 185 THR A C 1
ATOM 1391 O O . THR A 1 185 ? 5.934 -20.928 4.307 1.00 39.62 185 THR A O 1
ATOM 1394 N N . SER A 1 186 ? 3.892 -20.047 4.391 1.00 41.47 186 SER A N 1
ATOM 1395 C CA . SER A 1 186 ? 3.820 -19.944 5.858 1.00 41.47 186 SER A CA 1
ATOM 1396 C C . SER A 1 186 ? 2.405 -20.304 6.324 1.00 41.47 186 SER A C 1
ATOM 1398 O O . SER A 1 186 ? 1.465 -19.775 5.743 1.00 41.47 186 SER A O 1
ATOM 1400 N N . TYR A 1 187 ? 2.135 -21.110 7.355 1.00 40.22 187 TYR A N 1
ATOM 1401 C CA . TYR A 1 187 ? 2.928 -21.911 8.299 1.00 40.22 187 TYR A CA 1
ATOM 1402 C C . TYR A 1 187 ? 1.969 -23.028 8.762 1.00 40.22 187 TYR A C 1
ATOM 1404 O O . TYR A 1 187 ? 0.863 -22.703 9.171 1.00 40.22 187 TYR A O 1
ATOM 1412 N N . TYR A 1 188 ? 2.389 -24.300 8.714 1.00 42.53 188 TYR A N 1
ATOM 1413 C CA . TYR A 1 188 ? 1.576 -25.491 9.037 1.00 42.53 188 TYR A CA 1
ATOM 1414 C C . TYR A 1 188 ? 0.293 -25.633 8.206 1.00 42.53 188 TYR A C 1
ATOM 1416 O O . TYR A 1 188 ? -0.774 -25.199 8.605 1.00 42.53 188 TYR A O 1
ATOM 1424 N N . ILE A 1 189 ? 0.412 -26.297 7.057 1.00 46.47 189 ILE A N 1
ATOM 1425 C CA . ILE A 1 189 ? -0.739 -26.949 6.427 1.00 46.47 189 ILE A CA 1
ATOM 1426 C C . ILE A 1 189 ? -0.744 -28.370 6.999 1.00 46.47 189 ILE A C 1
ATOM 1428 O O . ILE A 1 189 ? 0.027 -29.222 6.551 1.00 46.47 189 ILE A O 1
ATOM 1432 N N . GLU A 1 190 ? -1.511 -28.603 8.061 1.00 48.59 190 GLU A N 1
ATOM 1433 C CA . GLU A 1 190 ? -1.624 -29.910 8.724 1.00 48.59 190 GLU A CA 1
ATOM 1434 C C . GLU A 1 190 ? -2.466 -30.894 7.896 1.00 48.59 190 GLU A C 1
ATOM 1436 O O . GLU A 1 190 ? -2.312 -32.110 8.030 1.00 48.59 190 GLU A O 1
ATOM 1441 N N . SER A 1 191 ? -3.326 -30.387 7.001 1.00 55.06 191 SER A N 1
ATOM 1442 C CA . SER A 1 191 ? -4.159 -31.199 6.106 1.00 55.06 191 SER A CA 1
ATOM 1443 C C . SER A 1 191 ? -4.518 -30.482 4.799 1.00 55.06 191 SER A C 1
ATOM 1445 O O . SER A 1 191 ? -4.425 -29.263 4.693 1.00 55.06 191 SER A O 1
ATOM 1447 N N . GLU A 1 192 ? -5.000 -31.237 3.808 1.00 52.19 192 GLU A N 1
ATOM 1448 C CA . GLU A 1 192 ? -5.545 -30.712 2.541 1.00 52.19 192 GLU A CA 1
ATOM 1449 C C . GLU A 1 192 ? -6.705 -29.706 2.717 1.00 52.19 192 GLU A C 1
ATOM 1451 O O . GLU A 1 192 ? -7.036 -28.974 1.787 1.00 52.19 192 GLU A O 1
ATOM 1456 N N . PHE A 1 193 ? -7.284 -29.613 3.920 1.00 50.00 193 PHE A N 1
ATOM 1457 C CA . PHE A 1 193 ? -8.316 -28.638 4.287 1.00 50.00 193 PHE A CA 1
ATOM 1458 C C . PHE A 1 193 ? -7.764 -27.239 4.600 1.00 50.00 193 PHE A C 1
ATOM 1460 O O . PHE A 1 193 ? -8.538 -26.292 4.701 1.00 50.00 193 PHE A O 1
ATOM 1467 N N . GLU A 1 194 ? -6.442 -27.099 4.728 1.00 49.16 194 GLU A N 1
ATOM 1468 C CA . GLU A 1 194 ? -5.741 -25.845 5.042 1.00 49.16 194 GLU A CA 1
ATOM 1469 C C . GLU A 1 194 ? -4.905 -25.335 3.852 1.00 49.16 194 GLU A C 1
ATOM 1471 O O . GLU A 1 194 ? -4.007 -24.506 4.014 1.00 49.16 194 GLU A O 1
ATOM 1476 N N . LEU A 1 195 ? -5.165 -25.850 2.641 1.00 51.94 195 LEU A N 1
ATOM 1477 C CA . LEU A 1 195 ? -4.449 -25.449 1.430 1.00 51.94 195 LEU A CA 1
ATOM 1478 C C . LEU A 1 195 ? -4.522 -23.933 1.227 1.00 51.94 195 LEU A C 1
ATOM 1480 O O . LEU A 1 195 ? -5.594 -23.332 1.195 1.00 51.94 195 LEU A O 1
ATOM 1484 N N . SER A 1 196 ? -3.358 -23.316 1.046 1.00 47.16 196 SER A N 1
ATOM 1485 C CA . SER A 1 196 ? -3.273 -21.882 0.810 1.00 47.16 196 SER A CA 1
ATOM 1486 C C . SER A 1 196 ? -3.792 -21.497 -0.576 1.00 47.16 196 SER A C 1
ATOM 1488 O O . SER A 1 196 ? -3.466 -22.125 -1.584 1.00 47.16 196 SER A O 1
ATOM 1490 N N . HIS A 1 197 ? -4.554 -20.408 -0.623 1.00 48.81 197 HIS A N 1
ATOM 1491 C CA . HIS A 1 197 ? -4.997 -19.766 -1.855 1.00 48.81 197 HIS A CA 1
ATOM 1492 C C . HIS A 1 197 ? -3.817 -19.146 -2.614 1.00 48.81 197 HIS A C 1
ATOM 1494 O O . HIS A 1 197 ? -2.912 -18.562 -2.017 1.00 48.81 197 HIS A O 1
ATOM 1500 N N . ILE A 1 198 ? -3.864 -19.189 -3.945 1.00 51.53 198 ILE A N 1
ATOM 1501 C CA . ILE A 1 198 ? -3.074 -18.270 -4.772 1.00 51.53 198 ILE A CA 1
ATOM 1502 C C . ILE A 1 198 ? -3.941 -17.023 -4.948 1.00 51.53 198 ILE A C 1
ATOM 1504 O O . ILE A 1 198 ? -4.912 -17.084 -5.693 1.00 51.53 198 ILE A O 1
ATOM 1508 N N . TYR A 1 199 ? -3.633 -15.933 -4.237 1.00 44.06 199 TYR A N 1
ATOM 1509 C CA . TYR A 1 199 ? -4.301 -14.627 -4.378 1.00 44.06 199 TYR A CA 1
ATOM 1510 C C . TYR A 1 199 ? -5.833 -14.729 -4.555 1.00 44.06 199 TYR A C 1
ATOM 1512 O O . TYR A 1 199 ? -6.361 -14.347 -5.592 1.00 44.06 199 TYR A O 1
ATOM 1520 N N . SER A 1 200 ? -6.548 -15.282 -3.563 1.00 42.19 200 SER A N 1
ATOM 1521 C CA . SER A 1 200 ? -8.014 -15.521 -3.550 1.00 42.19 200 SER A CA 1
ATOM 1522 C C . SER A 1 200 ? -8.570 -16.648 -4.436 1.00 42.19 200 SER A C 1
ATOM 1524 O O . SER A 1 200 ? -9.766 -16.938 -4.376 1.00 42.19 200 SER A O 1
ATOM 1526 N N . MET A 1 201 ? -7.740 -17.364 -5.201 1.00 53.19 201 MET A N 1
ATOM 1527 C CA . MET A 1 201 ? -8.199 -18.571 -5.892 1.00 53.19 201 MET A CA 1
ATOM 1528 C C . MET A 1 201 ? -8.518 -19.677 -4.882 1.00 53.19 201 MET A C 1
ATOM 1530 O O . MET A 1 201 ? -7.630 -20.181 -4.189 1.00 53.19 201 MET A O 1
ATOM 1534 N N . ILE A 1 202 ? -9.790 -20.073 -4.814 1.00 54.91 202 ILE A N 1
ATOM 1535 C CA . ILE A 1 202 ? -10.238 -21.261 -4.080 1.00 54.91 202 ILE A CA 1
ATOM 1536 C C . ILE A 1 202 ? -9.907 -22.488 -4.941 1.00 54.91 202 ILE A C 1
ATOM 1538 O O . ILE A 1 202 ? -10.522 -22.645 -6.006 1.00 54.91 202 ILE A O 1
ATOM 1542 N N . PRO A 1 203 ? -8.942 -23.342 -4.540 1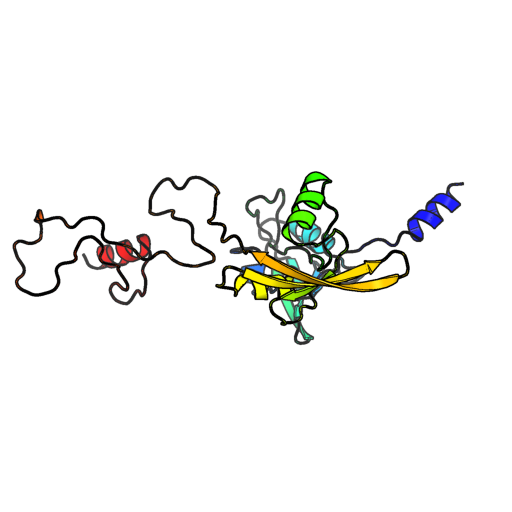.00 63.34 203 PRO A N 1
ATOM 1543 C CA . PRO A 1 203 ? -8.679 -24.579 -5.262 1.00 63.34 203 PRO A CA 1
ATOM 1544 C C . PRO A 1 203 ? -9.955 -25.422 -5.286 1.00 63.34 203 PRO A C 1
ATOM 1546 O O . PRO A 1 203 ? -10.630 -25.585 -4.271 1.00 63.34 203 PRO A O 1
ATOM 1549 N N . ARG A 1 204 ? -10.317 -25.919 -6.470 1.00 72.56 204 ARG A N 1
ATOM 1550 C CA . ARG A 1 204 ? -11.499 -26.767 -6.628 1.00 72.56 204 ARG A CA 1
ATOM 1551 C C . ARG A 1 204 ? -11.227 -28.138 -6.021 1.00 72.56 204 ARG A C 1
ATOM 1553 O O . ARG A 1 204 ? -10.128 -28.670 -6.172 1.00 72.56 204 ARG A O 1
ATOM 1560 N N . LEU A 1 205 ? -12.234 -28.708 -5.365 1.00 77.38 205 LEU A N 1
ATOM 1561 C CA . LEU A 1 205 ? -12.128 -30.044 -4.791 1.00 77.38 205 LEU A CA 1
ATOM 1562 C C . LEU A 1 205 ? -12.055 -31.076 -5.916 1.00 77.38 205 LEU A C 1
ATOM 1564 O O . LEU A 1 205 ? -12.933 -31.118 -6.778 1.00 77.38 205 LEU A O 1
ATOM 1568 N N . GLN A 1 206 ? -11.014 -31.903 -5.889 1.00 83.00 206 GLN A N 1
ATOM 1569 C CA . GLN A 1 206 ? -10.852 -33.032 -6.795 1.00 83.00 206 GLN A CA 1
ATOM 1570 C C . GLN A 1 206 ? -11.167 -34.332 -6.053 1.00 83.00 206 GLN A C 1
ATOM 1572 O O . GLN A 1 206 ? -10.755 -34.528 -4.909 1.00 83.00 206 GLN A O 1
ATOM 1577 N N . ILE A 1 207 ? -11.877 -35.241 -6.708 1.00 80.44 207 ILE A N 1
ATOM 1578 C CA . ILE A 1 207 ? -12.177 -36.565 -6.172 1.00 80.44 207 ILE A CA 1
ATOM 1579 C C . ILE A 1 207 ? -10.940 -37.443 -6.323 1.00 80.44 207 ILE A C 1
ATOM 1581 O O . ILE A 1 207 ? -10.506 -37.732 -7.429 1.00 80.44 207 ILE A O 1
ATOM 1585 N N . THR A 1 208 ? -10.361 -37.893 -5.214 1.00 77.00 208 THR A N 1
ATOM 1586 C CA . THR A 1 208 ? -9.146 -38.727 -5.239 1.00 77.00 208 THR A CA 1
ATOM 1587 C C . THR A 1 208 ? -9.454 -40.220 -5.214 1.00 77.00 208 THR A C 1
ATOM 1589 O O . THR A 1 208 ? -8.683 -41.032 -5.725 1.00 77.00 208 THR A O 1
ATOM 1592 N N . VAL A 1 209 ? -10.588 -40.607 -4.627 1.00 77.50 209 VAL A N 1
ATOM 1593 C CA . VAL A 1 209 ? -11.011 -42.003 -4.516 1.00 77.50 209 VAL A CA 1
ATOM 1594 C C . VAL A 1 209 ? -12.528 -42.104 -4.426 1.00 77.50 209 VAL A C 1
ATOM 1596 O O . VAL A 1 209 ? -13.181 -41.319 -3.742 1.00 77.50 209 VAL A O 1
ATOM 1599 N N . VAL A 1 210 ? -13.083 -43.120 -5.083 1.00 74.94 210 VAL A N 1
ATOM 1600 C CA . VAL A 1 210 ? -14.501 -43.477 -5.006 1.00 74.94 210 VAL A CA 1
ATOM 1601 C C . VAL A 1 210 ? -14.589 -44.889 -4.445 1.00 74.94 210 VAL A C 1
ATOM 1603 O O . VAL A 1 210 ? -13.915 -45.801 -4.916 1.00 74.94 210 VAL A O 1
ATOM 1606 N N . SER A 1 211 ? -15.356 -45.063 -3.370 1.00 71.12 211 SER A N 1
ATOM 1607 C CA . SER A 1 211 ? -15.494 -46.359 -2.705 1.00 71.12 211 SER A CA 1
ATOM 1608 C C . SER A 1 211 ? -16.558 -47.208 -3.394 1.00 71.12 211 SER A C 1
ATOM 1610 O O . SER A 1 211 ? -17.742 -46.874 -3.360 1.00 71.12 211 SER A O 1
ATOM 1612 N N . ASP A 1 212 ? -16.161 -48.375 -3.903 1.00 63.22 212 ASP A N 1
ATOM 1613 C CA . ASP A 1 212 ? -17.065 -49.351 -4.533 1.00 63.22 212 ASP A CA 1
ATOM 1614 C C . ASP A 1 212 ? -18.141 -49.907 -3.577 1.00 63.22 212 ASP A C 1
ATOM 1616 O O . ASP A 1 212 ? -19.094 -50.561 -4.001 1.00 63.22 212 ASP A O 1
ATOM 1620 N N . ARG A 1 213 ? -18.016 -49.669 -2.262 1.00 56.16 213 ARG A N 1
ATOM 1621 C CA . ARG A 1 213 ? -18.911 -50.253 -1.248 1.00 56.16 213 ARG A CA 1
ATOM 1622 C C . ARG A 1 213 ? -20.333 -49.688 -1.255 1.00 56.16 213 ARG A C 1
ATOM 1624 O O . ARG A 1 213 ? -21.211 -50.352 -0.711 1.00 56.16 213 ARG A O 1
ATOM 1631 N N . LEU A 1 214 ? -20.573 -48.521 -1.857 1.00 52.34 214 LEU A N 1
ATOM 1632 C CA . LEU A 1 214 ? -21.908 -47.905 -1.954 1.00 52.34 214 LEU A CA 1
ATOM 1633 C C . LEU A 1 214 ? -22.531 -47.965 -3.359 1.00 52.34 214 LEU A C 1
ATOM 1635 O O . LEU A 1 214 ? -23.713 -47.674 -3.506 1.00 52.34 214 LEU A O 1
ATOM 1639 N N . ALA A 1 215 ? -21.791 -48.401 -4.381 1.00 50.50 215 ALA A N 1
ATOM 1640 C CA . ALA A 1 215 ? -22.223 -48.342 -5.782 1.00 50.50 215 ALA A CA 1
ATOM 1641 C C . ALA A 1 215 ? -23.223 -49.444 -6.205 1.00 50.50 215 ALA A C 1
ATOM 1643 O O . ALA A 1 215 ? -23.517 -49.594 -7.385 1.00 50.50 215 ALA A O 1
ATOM 1644 N N . SER A 1 216 ? -23.734 -50.255 -5.271 1.00 48.41 216 SER A N 1
ATOM 1645 C CA . SER A 1 216 ? -24.454 -51.497 -5.604 1.00 48.41 216 SER A CA 1
ATOM 1646 C C . SER A 1 216 ? -25.985 -51.416 -5.565 1.00 48.41 216 SER A C 1
ATOM 1648 O O . SER A 1 216 ? -26.632 -52.456 -5.686 1.00 48.41 216 SER A O 1
ATOM 1650 N N . SER A 1 217 ? -26.594 -50.232 -5.417 1.00 52.78 217 SER A N 1
ATOM 1651 C CA . SER A 1 217 ? -28.061 -50.154 -5.284 1.00 52.78 217 SER A CA 1
ATOM 1652 C C . SER A 1 217 ? -28.787 -49.008 -5.990 1.00 52.78 217 SER A C 1
ATOM 1654 O O . SER A 1 217 ? -29.961 -48.806 -5.688 1.00 52.78 217 SER A O 1
ATOM 1656 N N . VAL A 1 218 ? -28.170 -48.270 -6.916 1.00 52.31 218 VAL A N 1
ATOM 1657 C CA . VAL A 1 218 ? -28.903 -47.251 -7.691 1.00 52.31 218 VAL A CA 1
ATOM 1658 C C . VAL A 1 218 ? -28.544 -47.370 -9.171 1.00 52.31 218 VAL A C 1
ATOM 1660 O O . VAL A 1 218 ? -27.397 -47.147 -9.547 1.00 52.31 218 VAL A O 1
ATOM 1663 N N . ASP A 1 219 ? -29.529 -47.779 -9.974 1.00 51.84 219 ASP A N 1
ATOM 1664 C CA . ASP A 1 219 ? -29.485 -47.733 -11.438 1.00 51.84 219 ASP A CA 1
ATOM 1665 C C . ASP A 1 219 ? -29.373 -46.270 -11.921 1.00 51.84 219 ASP A C 1
ATOM 1667 O O . ASP A 1 219 ? -30.108 -45.397 -11.460 1.00 51.84 219 ASP A O 1
ATOM 1671 N N . ASP A 1 220 ? -28.479 -46.089 -12.893 1.00 51.06 220 ASP A N 1
ATOM 1672 C CA . ASP A 1 220 ? -28.315 -45.005 -13.871 1.00 51.06 220 ASP A CA 1
ATOM 1673 C C . ASP A 1 220 ? -27.657 -43.643 -13.509 1.00 51.06 220 ASP A C 1
ATOM 1675 O O . ASP A 1 220 ? -28.193 -42.756 -12.848 1.00 51.06 220 ASP A O 1
ATOM 1679 N N . GLU A 1 221 ? -26.482 -43.493 -14.143 1.00 55.12 221 GLU A N 1
ATOM 1680 C CA . GLU A 1 221 ? -25.983 -42.365 -14.957 1.00 55.12 221 GLU A CA 1
ATOM 1681 C C . GLU A 1 221 ? -25.033 -41.293 -14.409 1.00 55.12 221 GLU A C 1
ATOM 1683 O O . GLU A 1 221 ? -24.404 -40.629 -15.231 1.00 55.12 221 GLU A O 1
ATOM 1688 N N . ILE A 1 222 ? -24.764 -41.170 -13.106 1.00 55.56 222 ILE A N 1
ATOM 1689 C CA . ILE A 1 222 ? -23.650 -40.306 -12.650 1.00 55.56 222 ILE A CA 1
ATOM 1690 C C . ILE A 1 222 ? -22.878 -40.984 -11.519 1.00 55.56 222 ILE A C 1
ATOM 1692 O O . ILE A 1 222 ? -23.165 -40.802 -10.339 1.00 55.56 222 ILE A O 1
ATOM 1696 N N . SER A 1 223 ? -21.867 -41.775 -11.886 1.00 70.19 223 SER A N 1
ATOM 1697 C CA . SER A 1 223 ? -20.826 -42.177 -10.941 1.00 70.19 223 SER A CA 1
ATOM 1698 C C . SER A 1 223 ? -19.730 -41.124 -10.964 1.00 70.19 223 SER A C 1
ATOM 1700 O O . SER A 1 223 ? -19.080 -40.957 -11.999 1.00 70.19 223 SER A O 1
ATOM 1702 N N . LEU A 1 224 ? -19.506 -40.462 -9.834 1.00 78.31 224 LEU A N 1
ATOM 1703 C CA . LEU A 1 224 ? -18.268 -39.723 -9.614 1.00 78.31 224 LEU A CA 1
ATOM 1704 C C . LEU A 1 224 ? -17.076 -40.651 -9.887 1.00 78.31 224 LEU A C 1
ATOM 1706 O O . LEU A 1 224 ? -17.124 -41.838 -9.548 1.00 78.31 224 LEU A O 1
ATOM 1710 N N . GLN A 1 225 ? -16.033 -40.123 -10.510 1.00 82.69 225 GLN A N 1
ATOM 1711 C CA . GLN A 1 225 ? -14.790 -40.821 -10.810 1.00 82.69 225 GLN A CA 1
ATOM 1712 C C . GLN A 1 225 ? -13.629 -40.168 -10.056 1.00 82.69 225 GLN A C 1
ATOM 1714 O O . GLN A 1 225 ? -13.679 -38.974 -9.748 1.00 82.69 225 GLN A O 1
ATOM 1719 N N . PRO A 1 226 ? -12.554 -40.921 -9.767 1.00 82.12 226 PRO A N 1
ATOM 1720 C CA . PRO A 1 226 ? -11.275 -40.299 -9.469 1.00 82.12 226 PRO A CA 1
ATOM 1721 C C . PRO A 1 226 ? -10.925 -39.270 -10.552 1.00 82.12 226 PRO A C 1
ATOM 1723 O O . PRO A 1 226 ? -11.207 -39.476 -11.730 1.00 82.12 226 PRO A O 1
ATOM 1726 N N . ASP A 1 227 ? -10.313 -38.178 -10.125 1.00 81.38 227 ASP A N 1
ATOM 1727 C CA . ASP A 1 227 ? -9.952 -36.991 -10.891 1.00 81.38 227 ASP A CA 1
ATOM 1728 C C . ASP A 1 227 ? -11.088 -36.034 -11.292 1.00 81.38 227 ASP A C 1
ATOM 1730 O O . ASP A 1 227 ? -10.785 -34.941 -11.779 1.00 81.38 227 ASP A O 1
ATOM 1734 N N . ASP A 1 228 ? -12.357 -36.354 -11.020 1.00 84.62 228 ASP A N 1
ATOM 1735 C CA . ASP A 1 228 ? -13.459 -35.403 -11.210 1.00 84.62 228 ASP A CA 1
ATOM 1736 C C . ASP A 1 228 ? -13.293 -34.166 -10.316 1.00 84.62 228 ASP A C 1
ATOM 1738 O O . ASP A 1 228 ? -12.849 -34.253 -9.169 1.00 84.62 228 ASP A O 1
ATOM 1742 N N . VAL A 1 229 ? -13.695 -33.002 -10.833 1.00 86.50 229 VAL A N 1
ATOM 1743 C CA . VAL A 1 229 ? -13.630 -31.720 -10.119 1.00 86.50 229 VAL A CA 1
ATOM 1744 C C . VAL A 1 229 ? -15.033 -31.265 -9.736 1.00 86.50 229 VAL A C 1
ATOM 1746 O O . VAL A 1 229 ? -15.905 -31.111 -10.593 1.00 86.50 229 VAL A O 1
ATOM 1749 N N . ILE A 1 230 ? -15.244 -30.997 -8.449 1.00 83.69 230 ILE A N 1
ATOM 1750 C CA . ILE A 1 230 ? -16.519 -30.508 -7.925 1.00 83.69 230 ILE A CA 1
ATOM 1751 C C . ILE A 1 230 ? -16.628 -29.012 -8.215 1.00 83.69 230 ILE A C 1
ATOM 1753 O O . ILE A 1 230 ? -15.907 -28.189 -7.646 1.00 83.69 230 ILE A O 1
ATOM 1757 N N . VAL A 1 231 ? -17.550 -28.664 -9.111 1.00 86.06 231 VAL A N 1
ATOM 1758 C CA . VAL A 1 231 ? -17.843 -27.271 -9.477 1.00 86.06 231 VAL A CA 1
ATOM 1759 C C . VAL A 1 231 ? -19.033 -26.693 -8.712 1.00 86.06 231 VAL A C 1
ATOM 1761 O O . VAL A 1 231 ? -19.100 -25.481 -8.565 1.00 86.06 231 VAL A O 1
ATOM 1764 N N . ALA A 1 232 ? -19.929 -27.52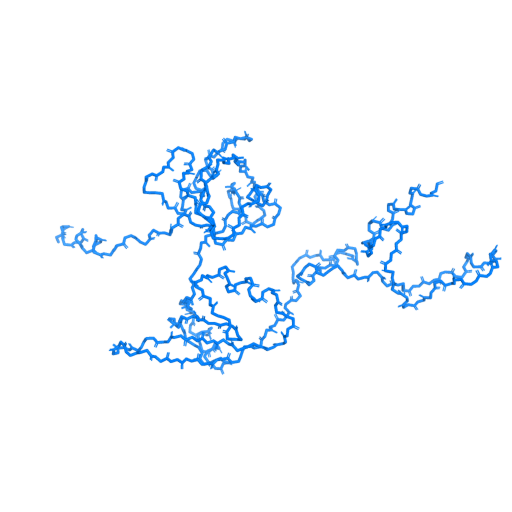8 -8.174 1.00 86.50 232 ALA A N 1
ATOM 1765 C CA . ALA A 1 232 ? -21.050 -27.107 -7.332 1.00 86.50 232 ALA A CA 1
ATOM 1766 C C . ALA A 1 232 ? -21.596 -28.273 -6.485 1.00 86.50 232 ALA A C 1
ATOM 1768 O O . ALA A 1 232 ? -21.449 -29.438 -6.864 1.00 86.50 232 ALA A O 1
ATOM 1769 N N . ILE A 1 233 ? -22.255 -27.959 -5.364 1.00 85.31 233 ILE A N 1
ATOM 1770 C CA . ILE A 1 233 ? -23.066 -28.900 -4.573 1.00 85.31 233 ILE A CA 1
ATOM 1771 C C . ILE A 1 233 ? -24.324 -28.201 -4.035 1.00 85.31 233 ILE A C 1
ATOM 1773 O O . ILE A 1 233 ? -24.240 -27.208 -3.312 1.00 85.31 233 ILE A O 1
ATOM 1777 N N . GLY A 1 234 ? -25.511 -28.706 -4.390 1.00 86.50 234 GLY A N 1
ATOM 1778 C CA . GLY A 1 234 ? -26.761 -27.985 -4.123 1.00 86.50 234 GLY A CA 1
ATOM 1779 C C . GLY A 1 234 ? -26.740 -26.596 -4.773 1.00 86.50 234 GLY A C 1
ATOM 1780 O O . GLY A 1 234 ? -26.466 -26.493 -5.965 1.00 86.50 234 GLY A O 1
ATOM 1781 N N . ASP A 1 235 ? -26.977 -25.549 -3.977 1.00 86.88 235 ASP A N 1
ATOM 1782 C CA . ASP A 1 235 ? -26.903 -24.141 -4.406 1.00 86.88 235 ASP A CA 1
ATOM 1783 C C . ASP A 1 235 ? -25.521 -23.493 -4.151 1.00 86.88 235 ASP A C 1
ATOM 1785 O O . ASP A 1 235 ? -25.354 -22.288 -4.346 1.00 86.88 235 ASP A O 1
ATOM 1789 N N . VAL A 1 236 ? -24.528 -24.258 -3.675 1.00 79.12 236 VAL A N 1
ATOM 1790 C CA . VAL A 1 236 ? -23.179 -23.748 -3.383 1.00 79.12 236 VAL A CA 1
ATOM 1791 C C . VAL A 1 236 ? -22.275 -23.967 -4.589 1.00 79.12 236 VAL A C 1
ATOM 1793 O O . VAL A 1 236 ? -21.842 -25.084 -4.876 1.00 79.12 236 VAL A O 1
ATOM 1796 N N . GLU A 1 237 ? -21.974 -22.877 -5.285 1.00 84.31 237 GLU A N 1
ATOM 1797 C CA . GLU A 1 237 ? -21.004 -22.842 -6.375 1.00 84.31 237 GLU A CA 1
ATOM 1798 C C . GLU A 1 237 ? -19.579 -22.914 -5.820 1.00 84.31 237 GLU A C 1
ATOM 1800 O O . GLU A 1 237 ? -19.184 -22.115 -4.974 1.00 84.31 237 GLU A O 1
ATOM 1805 N N . ASN A 1 238 ? -18.776 -23.820 -6.372 1.00 80.00 238 ASN A N 1
ATOM 1806 C CA . ASN A 1 238 ? -17.351 -23.970 -6.094 1.00 80.00 238 ASN A CA 1
ATOM 1807 C C . ASN A 1 238 ? -17.003 -24.162 -4.608 1.00 80.00 238 ASN A C 1
ATOM 1809 O O . ASN A 1 238 ? -16.191 -23.405 -4.065 1.00 80.00 238 ASN A O 1
ATOM 1813 N N . PRO A 1 239 ? -17.608 -25.169 -3.960 1.00 78.38 239 PRO A N 1
ATOM 1814 C CA . PRO A 1 239 ? -17.555 -25.312 -2.516 1.00 78.38 239 PRO A CA 1
ATOM 1815 C C . PRO A 1 239 ? -16.129 -25.573 -2.024 1.00 78.38 239 PRO A C 1
ATOM 1817 O O . PRO A 1 239 ? -15.377 -26.356 -2.613 1.00 78.38 239 PRO A O 1
ATOM 1820 N N . THR A 1 240 ? -15.786 -24.986 -0.882 1.00 75.50 240 THR A N 1
ATOM 1821 C CA . THR A 1 240 ? -14.713 -25.508 -0.030 1.00 75.50 240 THR A CA 1
ATOM 1822 C C . THR A 1 240 ? -15.126 -26.855 0.568 1.00 75.50 240 THR A C 1
ATOM 1824 O O . THR A 1 240 ? -16.304 -27.221 0.582 1.00 75.50 240 THR A O 1
ATOM 1827 N N . TYR A 1 241 ? -14.172 -27.615 1.111 1.00 74.31 241 TYR A N 1
ATOM 1828 C CA . TYR A 1 241 ? -14.511 -28.887 1.755 1.00 74.31 241 TYR A CA 1
ATOM 1829 C C . TYR A 1 241 ? -15.470 -28.698 2.939 1.00 74.31 241 TYR A C 1
ATOM 1831 O O . TYR A 1 241 ? -16.411 -29.473 3.084 1.00 74.31 241 TYR A O 1
ATOM 1839 N N . SER A 1 242 ? -15.275 -27.652 3.753 1.00 74.19 242 SER A N 1
ATOM 1840 C CA . SER A 1 242 ? -16.162 -27.356 4.887 1.00 74.19 242 SER A CA 1
ATOM 1841 C C . SER A 1 242 ? -17.595 -27.089 4.426 1.00 74.19 242 SER A C 1
ATOM 1843 O O . SER A 1 242 ? -18.530 -27.657 4.980 1.00 74.19 242 SER A O 1
ATOM 1845 N N . GLU A 1 243 ? -17.779 -26.279 3.381 1.00 76.88 243 GLU A N 1
ATOM 1846 C CA . GLU A 1 243 ? -19.108 -25.994 2.826 1.00 76.88 243 GLU A CA 1
ATOM 1847 C C . GLU A 1 243 ? -19.742 -27.242 2.209 1.00 76.88 243 GLU A C 1
ATOM 1849 O O . GLU A 1 243 ? -20.933 -27.486 2.402 1.00 76.88 243 GLU A O 1
ATOM 1854 N N . MET A 1 244 ? -18.952 -28.074 1.520 1.00 82.38 244 MET A N 1
ATOM 1855 C CA . MET A 1 244 ? -19.425 -29.362 1.010 1.00 82.38 244 MET A CA 1
ATOM 1856 C C . MET A 1 244 ? -19.948 -30.240 2.153 1.00 82.38 244 MET A C 1
ATOM 1858 O O . MET A 1 244 ? -21.048 -30.783 2.050 1.00 82.38 244 MET A O 1
ATOM 1862 N N . ARG A 1 245 ? -19.195 -30.343 3.257 1.00 80.56 245 ARG A N 1
ATOM 1863 C CA . ARG A 1 245 ? -19.590 -31.109 4.448 1.00 80.56 245 ARG A CA 1
ATOM 1864 C C . ARG A 1 245 ? -20.873 -30.576 5.066 1.00 80.56 245 ARG A C 1
ATOM 1866 O O . ARG A 1 245 ? -21.805 -31.358 5.235 1.00 80.56 245 ARG A O 1
ATOM 1873 N N . ASP A 1 246 ? -20.964 -29.271 5.290 1.00 82.00 246 ASP A N 1
ATOM 1874 C CA . ASP A 1 246 ? -22.157 -28.627 5.843 1.00 82.00 246 ASP A CA 1
ATOM 1875 C C . ASP A 1 246 ? -23.411 -28.881 4.995 1.00 82.00 246 ASP A C 1
ATOM 1877 O O . ASP A 1 246 ? -24.493 -29.105 5.540 1.00 82.00 246 ASP A O 1
ATOM 1881 N N . VAL A 1 247 ? -23.292 -28.840 3.662 1.00 84.75 247 VAL A N 1
ATOM 1882 C CA . VAL A 1 247 ? -24.410 -29.122 2.745 1.00 84.75 247 VAL A CA 1
ATOM 1883 C C . VAL A 1 247 ? -24.815 -30.595 2.813 1.00 84.75 247 VAL A C 1
ATOM 1885 O O . VAL A 1 247 ? -26.008 -30.899 2.891 1.00 84.75 247 VAL A O 1
ATOM 1888 N N . THR A 1 248 ? -23.844 -31.513 2.820 1.00 79.88 248 THR A N 1
ATOM 1889 C CA . THR A 1 248 ? -24.127 -32.956 2.893 1.00 79.88 248 THR A CA 1
ATOM 1890 C C . THR A 1 248 ? -24.711 -33.382 4.239 1.00 79.88 248 THR A C 1
ATOM 1892 O O . THR A 1 248 ? -25.648 -34.169 4.252 1.00 79.88 248 THR A O 1
ATOM 1895 N N . GLU A 1 249 ? -24.241 -32.823 5.357 1.00 79.12 249 GLU A N 1
ATOM 1896 C CA . GLU A 1 249 ? -24.719 -33.164 6.707 1.00 79.12 249 GLU A CA 1
ATOM 1897 C C . GLU A 1 249 ? -26.104 -32.578 7.010 1.00 79.12 249 GLU A C 1
ATOM 1899 O O . GLU A 1 249 ? -26.884 -33.182 7.737 1.00 79.12 249 GLU A O 1
ATOM 1904 N N . LYS A 1 250 ? -26.460 -31.425 6.424 1.00 67.25 250 LYS A N 1
ATOM 1905 C CA . LYS A 1 250 ? -27.827 -30.868 6.508 1.00 67.25 250 LYS A CA 1
ATOM 1906 C C . LYS A 1 250 ? -28.857 -31.647 5.686 1.00 67.25 250 LYS A C 1
ATOM 1908 O O . LYS A 1 250 ? -30.051 -31.393 5.836 1.00 67.25 250 LYS A O 1
ATOM 1913 N N . SER A 1 251 ? -28.397 -32.515 4.788 1.00 56.53 251 SER A N 1
ATOM 1914 C CA . SER A 1 251 ? -29.240 -33.302 3.885 1.00 56.53 251 SER A CA 1
ATOM 1915 C C . SER A 1 251 ? -29.494 -34.734 4.390 1.00 56.53 251 SER A C 1
ATOM 1917 O O . SER A 1 251 ? -30.209 -35.477 3.715 1.00 56.53 251 SER A O 1
ATOM 1919 N N . GLU A 1 252 ? -28.937 -35.108 5.552 1.00 46.47 252 GLU A N 1
ATOM 1920 C CA . GLU A 1 252 ? -29.267 -36.326 6.321 1.00 46.47 252 GLU A CA 1
ATOM 1921 C C . GLU A 1 252 ? -30.435 -36.098 7.299 1.00 46.47 252 GLU A C 1
ATOM 1923 O O . GLU A 1 252 ? -31.254 -37.036 7.457 1.00 46.47 252 GLU A O 1
#